Protein AF-A0A0D7VYC2-F1 (afdb_monomer_lite)

Organism: NCBI:txid1435349

Structure (mmCIF, N/CA/C/O backbone):
data_AF-A0A0D7VYC2-F1
#
_entry.id   AF-A0A0D7VYC2-F1
#
loop_
_atom_site.group_PDB
_atom_site.id
_atom_site.type_symbol
_atom_site.label_atom_id
_atom_site.label_alt_id
_atom_site.label_comp_id
_atom_site.label_asym_id
_atom_site.label_entity_id
_atom_site.label_seq_id
_atom_site.pdbx_PDB_ins_code
_atom_site.Cartn_x
_atom_site.Cartn_y
_atom_site.Cartn_z
_atom_site.occupancy
_atom_site.B_iso_or_equiv
_atom_site.auth_seq_id
_atom_site.auth_comp_id
_atom_site.auth_asym_id
_atom_site.auth_atom_id
_atom_site.pdbx_PDB_model_num
ATOM 1 N N . MET A 1 1 ? 18.922 10.151 -10.592 1.00 52.69 1 MET A N 1
ATOM 2 C CA . MET A 1 1 ? 19.847 10.118 -11.744 1.00 52.69 1 MET A CA 1
ATOM 3 C C . MET A 1 1 ? 19.240 10.999 -12.812 1.00 52.69 1 MET A C 1
ATOM 5 O O . MET A 1 1 ? 18.170 10.665 -13.307 1.00 52.69 1 MET A O 1
ATOM 9 N N . GLU A 1 2 ? 19.843 12.152 -13.073 1.00 67.25 2 GLU A N 1
ATOM 10 C CA . GLU A 1 2 ? 19.392 13.054 -14.134 1.00 67.25 2 GLU A CA 1
ATOM 11 C C . GLU A 1 2 ? 20.103 12.656 -15.428 1.00 67.25 2 GLU A C 1
ATOM 13 O O . GLU A 1 2 ? 21.334 12.595 -15.490 1.00 67.25 2 GLU A O 1
ATOM 18 N N . LEU A 1 3 ? 19.321 12.267 -16.434 1.00 78.38 3 LEU A N 1
ATOM 19 C CA . LEU A 1 3 ? 19.826 12.015 -17.777 1.00 78.38 3 LEU A CA 1
ATOM 20 C C . LEU A 1 3 ? 19.896 13.354 -18.505 1.00 78.38 3 LEU A C 1
ATOM 22 O O . LEU A 1 3 ? 18.991 14.170 -18.377 1.00 78.38 3 LEU A O 1
ATOM 26 N N . SER A 1 4 ? 20.958 13.585 -19.276 1.00 86.50 4 SER A N 1
ATOM 27 C CA . SER A 1 4 ? 20.989 14.765 -20.138 1.00 86.50 4 SER A CA 1
ATOM 28 C C . SER A 1 4 ? 19.963 14.622 -21.262 1.00 86.50 4 SER A C 1
ATOM 30 O O . SER A 1 4 ? 19.794 13.523 -21.794 1.00 86.50 4 SER A O 1
ATOM 32 N N . GLU A 1 5 ? 19.355 15.733 -21.668 1.00 86.12 5 GLU A N 1
ATOM 33 C CA . GLU A 1 5 ? 18.355 15.821 -22.746 1.00 86.12 5 GLU A CA 1
ATOM 34 C C . GLU A 1 5 ? 18.812 15.094 -24.024 1.00 86.12 5 GLU A C 1
ATOM 36 O O . GLU A 1 5 ? 18.155 14.183 -24.515 1.00 86.12 5 GLU A O 1
ATOM 41 N N . ARG A 1 6 ? 20.055 15.329 -24.460 1.00 84.31 6 ARG A N 1
ATOM 42 C CA . ARG A 1 6 ? 20.643 14.630 -25.622 1.00 84.31 6 ARG A CA 1
ATOM 43 C C . ARG A 1 6 ? 20.742 13.107 -25.458 1.00 84.31 6 ARG A C 1
ATOM 45 O O . ARG A 1 6 ? 20.822 12.374 -26.442 1.00 84.31 6 ARG A O 1
ATOM 52 N N . THR A 1 7 ? 20.851 12.610 -24.225 1.00 86.06 7 THR A N 1
ATOM 53 C CA . THR A 1 7 ? 20.875 11.164 -23.947 1.00 86.06 7 THR A CA 1
ATOM 54 C C . THR A 1 7 ? 19.465 10.581 -24.021 1.00 86.06 7 THR A C 1
ATOM 56 O O . THR A 1 7 ? 19.331 9.471 -24.530 1.00 86.06 7 THR A O 1
ATOM 59 N N . ILE A 1 8 ? 18.456 11.326 -23.549 1.00 90.94 8 ILE A N 1
ATOM 60 C CA . ILE A 1 8 ? 17.023 10.991 -23.623 1.00 90.94 8 ILE A CA 1
ATOM 61 C C . ILE A 1 8 ? 16.606 10.864 -25.089 1.00 90.94 8 ILE A C 1
ATOM 63 O O . ILE A 1 8 ? 16.195 9.784 -25.507 1.00 90.94 8 ILE A O 1
ATOM 67 N N . GLU A 1 9 ? 16.869 11.893 -25.898 1.00 91.19 9 GLU A N 1
ATOM 68 C CA . GLU A 1 9 ? 16.601 11.876 -27.343 1.00 91.19 9 GLU A CA 1
ATOM 69 C C . GLU A 1 9 ? 17.265 10.674 -28.022 1.00 91.19 9 GLU A C 1
ATOM 71 O O . GLU A 1 9 ? 16.637 9.930 -28.772 1.00 91.19 9 GLU A O 1
ATOM 76 N N . SER A 1 10 ? 18.540 10.423 -27.706 1.00 89.56 10 SER A N 1
ATOM 77 C CA . SER A 1 10 ? 19.280 9.303 -28.286 1.00 89.56 10 SER A CA 1
ATOM 78 C C . SER A 1 10 ? 18.758 7.932 -27.839 1.00 89.56 10 SER A C 1
ATOM 80 O O . SER A 1 10 ? 19.015 6.953 -28.539 1.00 89.56 10 SER A O 1
ATOM 82 N N . ILE A 1 11 ? 18.102 7.821 -26.679 1.00 91.06 11 ILE A N 1
ATOM 83 C CA . ILE A 1 11 ? 17.426 6.592 -26.241 1.00 91.06 11 ILE A CA 1
ATOM 84 C C . ILE A 1 11 ? 16.142 6.418 -27.049 1.00 91.06 11 ILE A C 1
ATOM 86 O O . ILE A 1 11 ? 15.947 5.357 -27.639 1.00 91.06 11 ILE A O 1
ATOM 90 N N . ASP A 1 12 ? 15.323 7.463 -27.149 1.00 91.75 12 ASP A N 1
ATOM 91 C CA . ASP A 1 12 ? 14.064 7.416 -27.893 1.00 91.75 12 ASP A CA 1
ATOM 92 C C . ASP A 1 12 ? 14.289 7.129 -29.381 1.00 91.75 12 ASP A C 1
ATOM 94 O O . ASP A 1 12 ? 13.552 6.345 -29.976 1.00 91.75 12 ASP A O 1
ATOM 98 N N . GLU A 1 13 ? 15.346 7.681 -29.982 1.00 90.81 13 GLU A N 1
ATOM 99 C CA . GLU A 1 13 ? 15.773 7.335 -31.342 1.00 90.81 13 GLU A CA 1
ATOM 100 C C . GLU A 1 13 ? 16.069 5.837 -31.490 1.00 90.81 13 GLU A C 1
ATOM 102 O O . GLU A 1 13 ? 15.647 5.215 -32.468 1.00 90.81 13 GLU A O 1
ATOM 107 N N . ILE A 1 14 ? 16.789 5.240 -30.532 1.00 89.81 14 ILE A N 1
ATOM 108 C CA . ILE A 1 14 ? 17.117 3.809 -30.557 1.00 89.81 14 ILE A CA 1
ATOM 109 C C . ILE A 1 14 ? 15.840 2.976 -30.427 1.00 89.81 14 ILE A C 1
ATOM 111 O O . ILE A 1 14 ? 15.645 2.051 -31.213 1.00 89.81 14 ILE A O 1
ATOM 115 N N . LEU A 1 15 ? 14.960 3.307 -29.481 1.00 91.62 15 LEU A N 1
ATOM 116 C CA . LEU A 1 15 ? 13.721 2.565 -29.244 1.00 91.62 15 LEU A CA 1
ATOM 117 C C . LEU A 1 15 ? 12.769 2.657 -30.443 1.00 91.62 15 LEU A C 1
ATOM 119 O O . LEU A 1 15 ? 12.284 1.630 -30.913 1.00 91.62 15 LEU A O 1
ATOM 123 N N . LYS A 1 16 ? 12.581 3.855 -31.014 1.00 91.81 16 LYS A N 1
ATOM 124 C CA . LYS A 1 16 ? 11.784 4.064 -32.236 1.00 91.81 16 LYS A CA 1
ATOM 125 C C . LYS A 1 16 ? 12.364 3.309 -33.428 1.00 91.81 16 LYS A C 1
ATOM 127 O O . LYS A 1 16 ? 11.614 2.736 -34.217 1.00 91.81 16 LYS A O 1
ATOM 132 N N . LYS A 1 17 ? 13.695 3.273 -33.556 1.00 89.69 17 LYS A N 1
ATOM 133 C CA . LYS A 1 17 ? 14.360 2.508 -34.613 1.00 89.69 17 LYS A CA 1
ATOM 134 C C . LYS A 1 17 ? 14.121 1.007 -34.456 1.00 89.69 17 LYS A C 1
ATOM 136 O O . LYS A 1 17 ? 13.789 0.352 -35.434 1.00 89.69 17 LYS A O 1
ATOM 141 N N . ILE A 1 18 ? 14.233 0.469 -33.240 1.00 90.50 18 ILE A N 1
ATOM 142 C CA . ILE A 1 18 ? 13.953 -0.951 -32.983 1.00 90.50 18 ILE A CA 1
ATOM 143 C C . ILE A 1 18 ? 12.472 -1.271 -33.222 1.00 90.50 18 ILE A C 1
ATOM 145 O O . ILE A 1 18 ? 12.178 -2.315 -33.793 1.00 90.50 18 ILE A O 1
ATOM 149 N N . LEU A 1 19 ? 11.550 -0.377 -32.847 1.00 90.75 19 LEU A N 1
ATOM 150 C CA . LEU A 1 19 ? 10.119 -0.555 -33.110 1.00 90.75 19 LEU A CA 1
ATOM 151 C C . LEU A 1 19 ? 9.829 -0.680 -34.609 1.00 90.75 19 LEU A C 1
ATOM 153 O O . LEU A 1 19 ? 9.041 -1.527 -35.018 1.00 90.75 19 LEU A O 1
ATOM 157 N N . LYS A 1 20 ? 10.468 0.166 -35.423 1.00 90.50 20 LYS A N 1
ATOM 158 C CA . LYS A 1 20 ? 10.254 0.209 -36.871 1.00 90.50 20 LYS A CA 1
ATOM 159 C C . LYS A 1 20 ? 10.951 -0.937 -37.607 1.00 90.50 20 LYS A C 1
ATOM 161 O O . LYS A 1 20 ? 10.344 -1.568 -38.465 1.00 90.50 20 LYS A O 1
ATOM 166 N N . ASP A 1 21 ? 12.214 -1.189 -37.276 1.00 88.25 21 ASP A N 1
ATOM 167 C CA . ASP A 1 21 ? 13.080 -2.124 -38.005 1.00 88.25 21 ASP A CA 1
ATOM 168 C C . ASP A 1 21 ? 13.043 -3.545 -37.399 1.00 88.25 21 ASP A C 1
ATOM 170 O O . ASP A 1 21 ? 13.699 -4.466 -37.888 1.00 88.25 21 ASP A O 1
ATOM 174 N N . GLY A 1 22 ? 12.326 -3.735 -36.286 1.00 83.94 22 GLY A N 1
ATOM 175 C CA . GLY A 1 22 ? 12.231 -4.981 -35.517 1.00 83.94 22 GLY A CA 1
ATOM 176 C C . GLY A 1 22 ? 13.496 -5.346 -34.727 1.00 83.94 22 GLY A C 1
ATOM 177 O O . GLY A 1 22 ? 13.432 -6.132 -33.782 1.00 83.94 22 GLY A O 1
ATOM 178 N N . SER A 1 23 ? 14.659 -4.798 -35.090 1.00 86.12 23 SER A N 1
ATOM 179 C CA . SER A 1 23 ? 15.910 -4.949 -34.345 1.00 86.12 23 SER A CA 1
ATOM 180 C C . SER A 1 23 ? 16.896 -3.817 -34.644 1.00 86.12 23 SER A C 1
ATOM 182 O O . SER A 1 23 ? 16.819 -3.166 -35.683 1.00 86.12 23 SER A O 1
ATOM 184 N N . CYS A 1 24 ? 17.859 -3.586 -33.750 1.00 83.38 24 CYS A N 1
ATOM 185 C CA . CYS A 1 24 ? 18.943 -2.633 -33.988 1.00 83.38 24 CYS A CA 1
ATOM 186 C C . CYS A 1 24 ? 20.304 -3.207 -33.588 1.00 83.38 24 CYS A C 1
ATOM 188 O O . CYS A 1 24 ? 20.463 -3.772 -32.505 1.00 83.38 24 CYS A O 1
ATOM 190 N N . SER A 1 25 ? 21.308 -3.004 -34.443 1.00 78.38 25 SER A N 1
ATOM 191 C CA . SER A 1 25 ? 22.717 -3.216 -34.121 1.00 78.38 25 SER A CA 1
ATOM 192 C C . SER A 1 25 ? 23.387 -1.871 -33.847 1.00 78.38 25 SER A C 1
ATOM 194 O O . SER A 1 25 ? 23.535 -1.033 -34.738 1.00 78.38 25 SER A O 1
ATOM 196 N N . VAL A 1 26 ? 23.823 -1.662 -32.607 1.00 68.31 26 VAL A N 1
ATOM 197 C CA . VAL A 1 26 ? 24.677 -0.524 -32.250 1.00 68.31 26 VAL A CA 1
ATOM 198 C C . VAL A 1 26 ? 26.107 -1.039 -32.178 1.00 68.31 26 VAL A C 1
ATOM 200 O O . VAL A 1 26 ? 26.429 -1.804 -31.264 1.00 68.31 26 VAL A O 1
ATOM 203 N N . HIS A 1 27 ? 26.935 -0.650 -33.150 1.00 68.94 27 HIS A N 1
ATOM 204 C CA . HIS A 1 27 ? 28.361 -0.969 -33.159 1.00 68.94 27 HIS A CA 1
ATOM 205 C C . HIS A 1 27 ? 29.055 -0.309 -31.964 1.00 68.94 27 HIS A C 1
ATOM 207 O O . HIS A 1 27 ? 28.897 0.886 -31.722 1.00 68.94 27 HIS A O 1
ATOM 213 N N . ASP A 1 28 ? 29.818 -1.104 -31.214 1.00 67.12 28 ASP A N 1
ATOM 214 C CA . ASP A 1 28 ? 30.513 -0.662 -29.998 1.00 67.12 28 ASP A CA 1
ATOM 215 C C . ASP A 1 28 ? 31.880 -0.010 -30.296 1.00 67.12 28 ASP A C 1
ATOM 217 O O . ASP A 1 28 ? 32.627 0.333 -29.381 1.00 67.12 28 ASP A O 1
ATOM 221 N N . THR A 1 29 ? 32.212 0.182 -31.576 1.00 65.69 29 THR A N 1
ATOM 222 C CA . THR A 1 29 ? 33.508 0.679 -32.044 1.00 65.69 29 THR A CA 1
ATOM 223 C C . THR A 1 29 ? 33.364 2.038 -32.730 1.00 65.69 29 THR A C 1
ATOM 225 O O . THR A 1 29 ? 32.773 2.170 -33.798 1.00 65.69 29 THR A O 1
ATOM 228 N N . GLY A 1 30 ? 33.917 3.078 -32.103 1.00 65.38 30 GLY A N 1
ATOM 229 C CA . GLY A 1 30 ? 34.030 4.412 -32.690 1.00 65.38 30 GLY A CA 1
ATOM 230 C C . GLY A 1 30 ? 34.417 5.477 -31.666 1.00 65.38 30 GLY A C 1
ATOM 231 O O . GLY A 1 30 ? 34.009 5.432 -30.506 1.00 65.38 30 GLY A O 1
ATOM 232 N N . THR A 1 31 ? 35.235 6.438 -32.090 1.00 72.44 31 THR A N 1
ATOM 233 C CA . THR A 1 31 ? 35.776 7.506 -31.232 1.00 72.44 31 THR A CA 1
ATOM 234 C C . THR A 1 31 ? 34.986 8.809 -31.302 1.00 72.44 31 THR A C 1
ATOM 236 O O . THR A 1 31 ? 35.203 9.679 -30.453 1.00 72.44 31 THR A O 1
ATOM 239 N N . SER A 1 32 ? 34.054 8.948 -32.254 1.00 81.00 32 SER A N 1
ATOM 240 C CA . SER A 1 32 ? 33.283 10.182 -32.416 1.00 81.00 32 SER A CA 1
ATOM 241 C C . SER A 1 32 ? 32.329 10.430 -31.232 1.00 81.00 32 SER A C 1
ATOM 243 O O . SER A 1 32 ? 31.834 9.475 -30.616 1.00 81.00 32 SER A O 1
ATOM 245 N N . PRO A 1 33 ? 32.045 11.703 -30.893 1.00 79.56 33 PRO A N 1
ATOM 246 C CA . PRO A 1 33 ? 31.144 12.059 -29.794 1.00 79.56 33 PRO A CA 1
ATOM 247 C C . PRO A 1 33 ? 29.747 11.435 -29.922 1.00 79.56 33 PRO A C 1
ATOM 249 O O . PRO A 1 33 ? 29.201 10.938 -28.935 1.00 79.56 33 PRO A O 1
ATOM 252 N N . ASP A 1 34 ? 29.199 11.385 -31.138 1.00 79.75 34 ASP A N 1
ATOM 253 C CA . ASP A 1 34 ? 27.875 10.811 -31.404 1.00 79.75 34 ASP A CA 1
ATOM 254 C C . ASP A 1 34 ? 27.837 9.291 -31.210 1.00 79.75 34 ASP A C 1
ATOM 256 O O . ASP A 1 34 ? 26.858 8.755 -30.686 1.00 79.75 34 ASP A O 1
ATOM 260 N N . ILE A 1 35 ? 28.914 8.581 -31.564 1.00 79.88 35 ILE A N 1
ATOM 261 C CA . ILE A 1 35 ? 29.011 7.134 -31.328 1.00 79.88 35 ILE A CA 1
ATOM 262 C C . ILE A 1 35 ? 29.112 6.857 -29.824 1.00 79.88 35 ILE A C 1
ATOM 264 O O . ILE A 1 35 ? 28.382 6.010 -29.307 1.00 79.88 35 ILE A O 1
ATOM 268 N N . LYS A 1 36 ? 29.933 7.623 -29.089 1.00 83.56 36 LYS A N 1
ATOM 269 C CA . LYS A 1 36 ? 30.018 7.516 -27.621 1.00 83.56 36 LYS A CA 1
ATOM 270 C C . LYS A 1 36 ? 28.660 7.745 -26.952 1.00 83.56 36 LYS A C 1
ATOM 272 O O . LYS A 1 36 ? 28.315 7.017 -26.017 1.00 83.56 36 LYS A O 1
ATOM 277 N N . ARG A 1 37 ? 27.872 8.708 -27.446 1.00 84.25 37 ARG A N 1
ATOM 278 C CA . ARG A 1 37 ? 26.501 8.963 -26.977 1.00 84.25 37 ARG A CA 1
ATOM 279 C C . ARG A 1 37 ? 25.599 7.750 -27.203 1.00 84.25 37 ARG A C 1
ATOM 281 O O . ARG A 1 37 ? 25.011 7.263 -26.243 1.00 84.25 37 ARG A O 1
ATOM 288 N N . LYS A 1 38 ? 25.563 7.203 -28.422 1.00 85.06 38 LYS A N 1
ATOM 289 C CA . LYS A 1 38 ? 24.748 6.018 -28.749 1.00 85.06 38 LYS A CA 1
ATOM 290 C C . LYS A 1 38 ? 25.134 4.790 -27.924 1.00 85.06 38 LYS A C 1
ATOM 292 O O . LYS A 1 38 ? 24.255 4.066 -27.462 1.00 85.06 38 LYS A O 1
ATOM 297 N N . ILE A 1 39 ? 26.426 4.583 -27.664 1.00 86.38 39 ILE A N 1
ATOM 298 C CA . ILE A 1 39 ? 26.908 3.513 -26.775 1.00 86.38 39 ILE A CA 1
ATOM 299 C C . ILE A 1 39 ? 26.406 3.729 -25.339 1.00 86.38 39 ILE A C 1
ATOM 301 O O . ILE A 1 39 ? 25.957 2.779 -24.695 1.00 86.38 39 ILE A O 1
ATOM 305 N N . LYS A 1 40 ? 26.446 4.966 -24.824 1.00 88.06 40 LYS A N 1
ATOM 306 C CA . LYS A 1 40 ? 25.918 5.296 -23.490 1.00 88.06 40 LYS A CA 1
ATOM 307 C C . LYS A 1 40 ? 24.408 5.053 -23.412 1.00 88.06 40 LYS A C 1
ATOM 309 O O . LYS A 1 40 ? 23.962 4.375 -22.490 1.00 88.06 40 LYS A O 1
ATOM 314 N N . SER A 1 41 ? 23.643 5.525 -24.394 1.00 89.38 41 SER A N 1
ATOM 315 C CA . SER A 1 41 ? 22.196 5.302 -24.482 1.00 89.38 41 SER A CA 1
ATOM 316 C C . SER A 1 41 ? 21.853 3.814 -24.566 1.00 89.38 41 SER A C 1
ATOM 318 O O . SER A 1 41 ? 21.001 3.352 -23.815 1.00 89.38 41 SER A O 1
ATOM 320 N N . LYS A 1 42 ? 22.588 3.022 -25.360 1.00 88.94 42 LYS A N 1
ATOM 321 C CA . LYS A 1 42 ? 22.463 1.552 -25.408 1.00 88.94 42 LYS A CA 1
ATOM 322 C C . LYS A 1 42 ? 22.694 0.910 -24.037 1.00 88.94 42 LYS A C 1
ATOM 324 O O . LYS A 1 42 ? 21.927 0.040 -23.633 1.00 88.94 42 LYS A O 1
ATOM 329 N N . LYS A 1 43 ? 23.738 1.325 -23.309 1.00 89.31 43 LYS A N 1
ATOM 330 C CA . LYS A 1 43 ? 24.016 0.822 -21.950 1.00 89.31 43 LYS A CA 1
ATOM 331 C C . LYS A 1 43 ? 22.876 1.143 -20.986 1.00 89.31 43 LYS A C 1
ATOM 333 O O . LYS A 1 43 ? 22.505 0.278 -20.202 1.00 89.31 43 LYS A O 1
ATOM 338 N N . ILE A 1 44 ? 22.303 2.341 -21.076 1.00 90.50 44 ILE A N 1
ATOM 339 C CA . ILE A 1 44 ? 21.148 2.740 -20.262 1.00 90.50 44 ILE A CA 1
ATOM 340 C C . ILE A 1 44 ? 19.913 1.913 -20.635 1.00 90.50 44 ILE A C 1
ATOM 342 O O . ILE A 1 44 ? 19.272 1.370 -19.744 1.00 90.50 44 ILE A O 1
ATOM 346 N N . CYS A 1 45 ? 19.628 1.734 -21.928 1.00 90.56 45 CYS A N 1
ATOM 347 C CA . CYS A 1 45 ? 18.519 0.895 -22.392 1.00 90.56 45 CYS A CA 1
ATOM 348 C C . CYS A 1 45 ? 18.631 -0.536 -21.856 1.00 90.56 45 CYS A C 1
ATOM 350 O O . CYS A 1 45 ? 17.637 -1.105 -21.422 1.00 90.56 45 CYS A O 1
ATOM 352 N N . LYS A 1 46 ? 19.843 -1.105 -21.836 1.00 90.69 46 LYS A N 1
ATOM 353 C CA . LYS A 1 46 ? 20.094 -2.416 -21.223 1.00 90.69 46 LYS A CA 1
ATOM 354 C C . LYS A 1 46 ? 19.880 -2.402 -19.714 1.00 90.69 46 LYS A C 1
ATOM 356 O O . LYS A 1 46 ? 19.211 -3.280 -19.198 1.00 90.69 46 LYS A O 1
ATOM 361 N N . ALA A 1 47 ? 20.445 -1.422 -19.010 1.00 89.06 47 ALA A N 1
ATOM 362 C CA . ALA A 1 47 ? 20.343 -1.336 -17.553 1.00 89.06 47 ALA A CA 1
ATOM 363 C C . ALA A 1 47 ? 18.896 -1.144 -17.071 1.00 89.06 47 ALA A C 1
ATOM 365 O O . ALA A 1 47 ? 18.533 -1.611 -15.997 1.00 89.06 47 ALA A O 1
ATOM 366 N N . LEU A 1 48 ? 18.072 -0.470 -17.874 1.00 89.06 48 LEU A N 1
ATOM 367 C CA . LEU A 1 48 ? 16.646 -0.273 -17.624 1.00 89.06 48 LEU A CA 1
ATOM 368 C C . LEU A 1 48 ? 15.769 -1.423 -18.154 1.00 89.06 48 LEU A C 1
ATOM 370 O O . LEU A 1 48 ? 14.550 -1.356 -18.009 1.00 89.06 48 LEU A O 1
ATOM 374 N N . ASN A 1 49 ? 16.365 -2.472 -18.738 1.00 92.31 49 ASN A N 1
ATOM 375 C CA . ASN A 1 49 ? 15.667 -3.589 -19.385 1.00 92.31 49 ASN A CA 1
ATOM 376 C C . ASN A 1 49 ? 14.649 -3.124 -20.441 1.00 92.31 49 ASN A C 1
ATOM 378 O O . ASN A 1 49 ? 13.540 -3.632 -20.516 1.00 92.31 49 ASN A O 1
ATOM 382 N N . LEU A 1 50 ? 15.004 -2.113 -21.236 1.00 92.88 50 LEU A N 1
ATOM 383 C CA . LEU A 1 50 ? 14.170 -1.626 -22.345 1.00 92.88 50 LEU A CA 1
ATOM 384 C C . LEU A 1 50 ? 14.409 -2.422 -23.627 1.00 92.88 50 LEU A C 1
ATOM 386 O O . LEU A 1 50 ? 13.562 -2.466 -24.514 1.00 92.88 50 LEU A O 1
ATOM 390 N N . ILE A 1 51 ? 15.600 -3.007 -23.743 1.00 91.88 51 ILE A N 1
ATOM 391 C CA . ILE A 1 51 ? 16.022 -3.786 -24.901 1.00 91.88 51 ILE A CA 1
ATOM 392 C C . ILE A 1 51 ? 16.643 -5.097 -24.435 1.00 91.88 51 ILE A C 1
ATOM 394 O O . ILE A 1 51 ? 17.394 -5.122 -23.455 1.00 91.88 51 ILE A O 1
ATOM 398 N N . ARG A 1 52 ? 16.399 -6.167 -25.187 1.00 91.62 52 ARG A N 1
ATOM 399 C CA . ARG A 1 52 ? 16.965 -7.497 -24.941 1.00 91.62 52 ARG A CA 1
ATOM 400 C C . ARG A 1 52 ? 17.753 -7.991 -26.146 1.00 91.62 52 ARG A C 1
ATOM 402 O O . ARG A 1 52 ? 17.571 -7.517 -27.266 1.00 91.62 52 ARG A O 1
ATOM 409 N N . LEU A 1 53 ? 18.695 -8.898 -25.909 1.00 89.75 53 LEU A N 1
ATOM 410 C CA . LEU A 1 53 ? 19.523 -9.463 -26.972 1.00 89.75 53 LEU A CA 1
ATOM 411 C C . LEU A 1 53 ? 18.705 -10.485 -27.772 1.00 89.75 53 LEU A C 1
ATOM 413 O O . LEU A 1 53 ? 18.169 -11.418 -27.183 1.00 89.75 53 LEU A O 1
ATOM 417 N N . LYS A 1 54 ? 18.655 -10.324 -29.097 1.00 85.81 54 LYS A N 1
ATOM 418 C CA . LYS A 1 54 ? 17.995 -11.260 -30.017 1.00 85.81 54 LYS A CA 1
ATOM 419 C C . LYS A 1 54 ? 18.984 -12.292 -30.565 1.00 85.81 54 LYS A C 1
ATOM 421 O O . LYS A 1 54 ? 18.863 -13.481 -30.302 1.00 85.81 54 LYS A O 1
ATOM 426 N N . SER A 1 55 ? 19.997 -11.827 -31.299 1.00 84.44 55 SER A N 1
ATOM 427 C CA . SER A 1 55 ? 21.055 -12.656 -31.905 1.00 84.44 55 SER A CA 1
ATOM 428 C C . SER A 1 55 ? 22.154 -11.771 -32.501 1.00 84.44 55 SER A C 1
ATOM 430 O O . SER A 1 55 ? 21.853 -10.674 -32.958 1.00 84.44 55 SER A O 1
ATOM 432 N N . ASN A 1 56 ? 23.415 -12.220 -32.539 1.00 80.75 56 ASN A N 1
ATOM 433 C CA . ASN A 1 56 ? 24.523 -11.528 -33.232 1.00 80.75 56 ASN A CA 1
ATOM 434 C C . ASN A 1 56 ? 24.615 -10.009 -32.952 1.00 80.75 56 ASN A C 1
ATOM 436 O O . ASN A 1 56 ? 24.672 -9.199 -33.876 1.00 80.75 56 ASN A O 1
ATOM 440 N N . ASN A 1 57 ? 24.605 -9.601 -31.676 1.00 81.25 57 ASN A N 1
ATOM 441 C CA . ASN A 1 57 ? 24.617 -8.188 -31.254 1.00 81.25 57 ASN A CA 1
ATOM 442 C C . ASN A 1 57 ? 23.440 -7.328 -31.759 1.00 81.25 57 ASN A C 1
ATOM 444 O O . ASN A 1 57 ? 23.505 -6.097 -31.686 1.00 81.25 57 ASN A O 1
ATOM 448 N N . GLN A 1 58 ? 22.357 -7.952 -32.218 1.00 86.88 58 GLN A N 1
ATOM 449 C CA . GLN A 1 58 ? 21.089 -7.283 -32.477 1.00 86.88 58 GLN A CA 1
ATOM 450 C C . GLN A 1 58 ? 20.230 -7.275 -31.218 1.00 86.88 58 GLN A C 1
ATOM 452 O O . GLN A 1 58 ? 20.130 -8.276 -30.502 1.00 86.88 58 GLN A O 1
ATOM 457 N N . TYR A 1 59 ? 19.604 -6.131 -30.973 1.00 89.06 59 TYR A N 1
ATOM 458 C CA . TYR A 1 59 ? 18.708 -5.916 -29.849 1.00 89.06 59 TYR A CA 1
ATOM 459 C C . TYR A 1 59 ? 17.285 -5.742 -30.350 1.00 89.06 59 TYR A C 1
ATOM 461 O O . TYR A 1 59 ? 17.068 -5.064 -31.354 1.00 89.06 59 TYR A O 1
ATOM 469 N N . GLU A 1 60 ? 16.341 -6.333 -29.635 1.00 92.50 60 GLU A N 1
ATOM 470 C CA . GLU A 1 60 ? 14.910 -6.117 -29.821 1.00 92.50 60 GLU A CA 1
ATOM 471 C C . GLU A 1 60 ? 14.316 -5.421 -28.596 1.00 92.50 60 GLU A C 1
ATOM 473 O O . GLU A 1 60 ? 14.958 -5.346 -27.542 1.00 92.50 60 GLU A O 1
ATOM 478 N N . LEU A 1 61 ? 13.114 -4.868 -28.756 1.00 92.62 61 LEU A N 1
ATOM 479 C CA . LEU A 1 61 ? 12.402 -4.235 -27.655 1.00 92.62 61 LEU A CA 1
ATOM 480 C C . LEU A 1 61 ? 11.989 -5.295 -26.643 1.00 92.62 61 LEU A C 1
ATOM 482 O O . LEU A 1 61 ? 11.477 -6.354 -27.004 1.00 92.62 61 LEU A O 1
ATOM 486 N N . ASP A 1 62 ? 12.220 -4.977 -25.380 1.00 93.38 62 ASP A N 1
ATOM 487 C CA . ASP A 1 62 ? 11.616 -5.695 -24.271 1.00 93.38 62 ASP A CA 1
ATOM 488 C C . ASP A 1 62 ? 10.277 -5.037 -23.902 1.00 93.38 62 ASP A C 1
ATOM 490 O O . ASP A 1 62 ? 9.983 -3.924 -24.352 1.00 93.38 62 ASP A O 1
ATOM 494 N N . GLU A 1 63 ? 9.468 -5.680 -23.061 1.00 90.81 63 GLU A N 1
ATOM 495 C CA . GLU A 1 63 ? 8.134 -5.176 -22.683 1.00 90.81 63 GLU A CA 1
ATOM 496 C C . GLU A 1 63 ? 8.185 -3.741 -22.136 1.00 90.81 63 GLU A C 1
ATOM 498 O O . GLU A 1 63 ? 7.398 -2.881 -22.532 1.00 90.81 63 GLU A O 1
ATOM 503 N N . LYS A 1 64 ? 9.187 -3.432 -21.306 1.00 90.62 64 LYS A N 1
ATOM 504 C CA . LYS A 1 64 ? 9.398 -2.074 -20.780 1.00 90.62 64 LYS A CA 1
ATOM 505 C C . LYS A 1 64 ? 9.783 -1.070 -21.860 1.00 90.62 64 LYS A C 1
ATOM 507 O O . LYS A 1 64 ? 9.424 0.096 -21.760 1.00 90.62 64 LYS A O 1
ATOM 512 N N . GLY A 1 65 ? 10.496 -1.501 -22.899 1.00 89.50 65 GLY A N 1
ATOM 513 C CA . GLY A 1 65 ? 10.804 -0.649 -24.045 1.00 89.50 65 GLY A CA 1
ATOM 514 C C . GLY A 1 65 ? 9.554 -0.279 -24.842 1.00 89.50 65 GLY A C 1
ATOM 515 O O . GLY A 1 65 ? 9.468 0.836 -25.352 1.00 89.50 65 GLY A O 1
ATOM 516 N N . ILE A 1 66 ? 8.573 -1.183 -24.911 1.00 89.69 66 ILE A N 1
ATOM 517 C CA . ILE A 1 66 ? 7.269 -0.913 -25.529 1.00 89.69 66 ILE A CA 1
ATOM 518 C C . ILE A 1 66 ? 6.485 0.098 -24.684 1.00 89.69 66 ILE A C 1
ATOM 520 O O . ILE A 1 66 ? 5.972 1.069 -25.237 1.00 89.69 66 ILE A O 1
ATOM 524 N N . LEU A 1 67 ? 6.456 -0.080 -23.359 1.00 90.69 67 LEU A N 1
ATOM 525 C CA . LEU A 1 67 ? 5.805 0.859 -22.434 1.00 90.69 67 LEU A CA 1
ATOM 526 C C . LEU A 1 67 ? 6.394 2.269 -22.536 1.00 90.69 67 LEU A C 1
ATOM 528 O O . LEU A 1 67 ? 5.653 3.237 -22.630 1.00 90.69 67 LEU A O 1
ATOM 532 N N . VAL A 1 68 ? 7.722 2.390 -22.628 1.00 92.38 68 VAL A N 1
ATOM 533 C CA . VAL A 1 68 ? 8.391 3.685 -22.836 1.00 92.38 68 VAL A CA 1
ATOM 534 C C . VAL A 1 68 ? 7.873 4.413 -24.079 1.00 92.38 68 VAL A C 1
ATOM 536 O O . VAL A 1 68 ? 7.670 5.625 -24.055 1.00 92.38 68 VAL A O 1
ATOM 539 N N . ILE A 1 69 ? 7.662 3.687 -25.178 1.00 89.88 69 ILE A N 1
ATOM 540 C CA . ILE A 1 69 ? 7.145 4.272 -26.420 1.00 89.88 69 ILE A CA 1
ATOM 541 C C . ILE A 1 69 ? 5.678 4.688 -26.250 1.00 89.88 69 ILE A C 1
ATOM 543 O O . ILE A 1 69 ? 5.294 5.750 -26.739 1.00 89.88 69 ILE A O 1
ATOM 547 N N . GLN A 1 70 ? 4.872 3.873 -25.564 1.00 89.69 70 GLN A N 1
ATOM 548 C CA . GLN A 1 70 ? 3.462 4.165 -25.284 1.00 89.69 70 GLN A CA 1
ATOM 549 C C . GLN A 1 70 ? 3.292 5.393 -24.380 1.00 89.69 70 GLN A C 1
ATOM 551 O O . GLN A 1 70 ? 2.419 6.216 -24.640 1.00 89.69 70 GLN A O 1
ATOM 556 N N . ASP A 1 71 ? 4.183 5.569 -23.405 1.00 87.81 71 ASP A N 1
ATOM 557 C CA . ASP A 1 71 ? 4.218 6.719 -22.494 1.00 87.81 71 ASP A CA 1
ATOM 558 C C . ASP A 1 71 ? 4.714 8.014 -23.169 1.00 87.81 71 ASP A C 1
ATOM 560 O O . ASP A 1 71 ? 4.760 9.081 -22.552 1.00 87.81 71 ASP A O 1
ATOM 564 N N . GLY A 1 72 ? 5.081 7.955 -24.453 1.00 89.69 72 GLY A N 1
ATOM 565 C CA . GLY A 1 72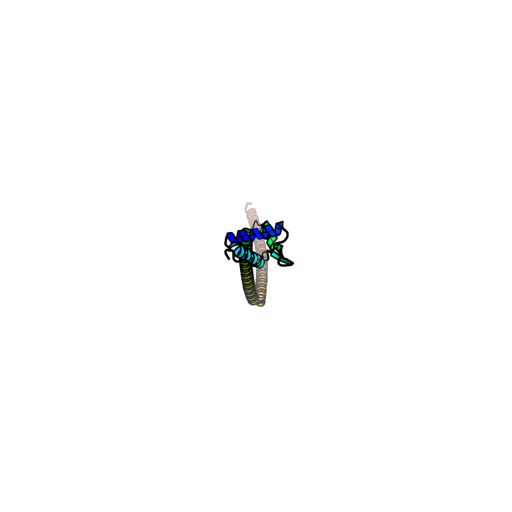 ? 5.536 9.107 -25.229 1.00 89.69 72 GLY A CA 1
ATOM 566 C C . GLY A 1 72 ? 7.035 9.401 -25.123 1.00 89.69 72 GLY A C 1
ATOM 567 O O . GLY A 1 72 ? 7.469 10.441 -25.612 1.00 89.69 72 GLY A O 1
ATOM 568 N N . GLY A 1 73 ? 7.831 8.498 -24.543 1.00 90.75 73 GLY A N 1
ATOM 569 C CA . GLY A 1 73 ? 9.290 8.609 -24.455 1.00 90.75 73 GLY A CA 1
ATOM 570 C C . GLY A 1 73 ? 9.855 8.221 -23.089 1.00 90.75 73 GLY A C 1
ATOM 571 O O . GLY A 1 73 ? 9.131 8.062 -22.102 1.00 90.75 73 GLY A O 1
ATOM 572 N N . ILE A 1 74 ? 11.182 8.070 -23.017 1.00 91.25 74 ILE A N 1
ATOM 573 C CA . ILE A 1 74 ? 11.868 7.612 -21.795 1.00 91.25 74 ILE A CA 1
ATOM 574 C C . ILE A 1 74 ? 11.741 8.598 -20.631 1.00 91.25 74 ILE A C 1
ATOM 576 O O . ILE A 1 74 ? 11.759 8.191 -19.471 1.00 91.25 74 ILE A O 1
ATOM 580 N N . GLU A 1 75 ? 11.596 9.887 -20.925 1.00 90.94 75 GLU A N 1
ATOM 581 C CA . GLU A 1 75 ? 11.407 10.918 -19.908 1.00 90.94 75 GLU A CA 1
ATOM 582 C C . GLU A 1 75 ? 10.080 10.743 -19.162 1.00 90.94 75 GLU A C 1
ATOM 584 O O . GLU A 1 75 ? 10.076 10.628 -17.934 1.00 90.94 75 GLU A O 1
ATOM 589 N N . ASN A 1 76 ? 8.973 10.635 -19.900 1.00 90.19 76 ASN A N 1
ATOM 590 C CA . ASN A 1 76 ? 7.648 10.417 -19.323 1.00 90.19 76 ASN A CA 1
ATOM 591 C C . ASN A 1 76 ? 7.589 9.106 -18.545 1.00 90.19 76 ASN A C 1
ATOM 593 O O . ASN A 1 76 ? 7.134 9.097 -17.405 1.00 90.19 76 ASN A O 1
ATOM 597 N N . TYR A 1 77 ? 8.142 8.030 -19.105 1.00 89.69 77 TYR A N 1
ATOM 598 C CA . TYR A 1 77 ? 8.214 6.742 -18.421 1.00 89.69 77 TYR A CA 1
ATOM 599 C C . TYR A 1 77 ? 8.959 6.831 -17.079 1.00 89.69 77 TYR A C 1
ATOM 601 O O . TYR A 1 77 ? 8.499 6.310 -16.064 1.00 89.69 77 TYR A O 1
ATOM 609 N N . LEU A 1 78 ? 10.104 7.522 -17.030 1.00 88.12 78 LEU A N 1
ATOM 610 C CA . LEU A 1 78 ? 10.855 7.696 -15.782 1.00 88.12 78 LEU A CA 1
ATOM 611 C C . LEU A 1 78 ? 10.123 8.589 -14.773 1.00 88.12 78 LEU A C 1
ATOM 613 O O . LEU A 1 78 ? 10.260 8.361 -13.570 1.00 88.12 78 LEU A O 1
ATOM 617 N N . ASN A 1 79 ? 9.372 9.587 -15.240 1.00 89.50 79 ASN A N 1
ATOM 618 C CA . ASN A 1 79 ? 8.551 10.441 -14.383 1.00 89.50 79 ASN A CA 1
ATOM 619 C C . ASN A 1 79 ? 7.365 9.665 -13.796 1.00 89.50 79 ASN A C 1
ATOM 621 O O . ASN A 1 79 ? 7.172 9.701 -12.581 1.00 89.50 79 ASN A O 1
ATOM 625 N N . ASN A 1 80 ? 6.653 8.888 -14.613 1.00 87.12 80 ASN A N 1
ATOM 626 C CA . ASN A 1 80 ? 5.570 8.0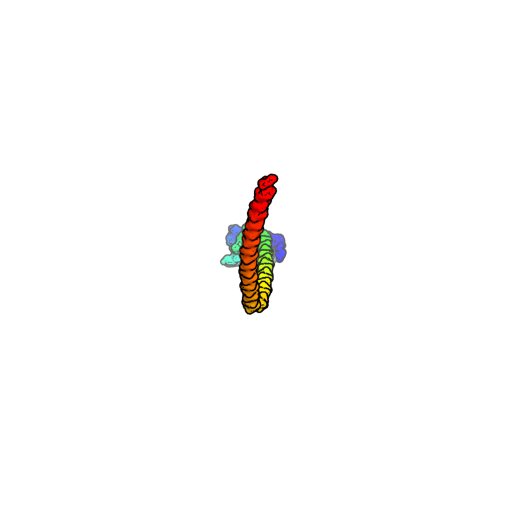09 -14.168 1.00 87.12 80 ASN A CA 1
ATOM 627 C C . ASN A 1 80 ? 6.071 7.004 -13.125 1.00 87.12 80 ASN A C 1
ATOM 629 O O . ASN A 1 80 ? 5.504 6.883 -12.046 1.00 87.12 80 ASN A O 1
ATOM 633 N N . LEU A 1 81 ? 7.225 6.381 -13.375 1.00 85.12 81 LEU A N 1
ATOM 634 C CA . LEU A 1 81 ? 7.814 5.407 -12.456 1.00 85.12 81 LEU A CA 1
ATOM 635 C C . LEU A 1 81 ? 8.252 6.021 -11.111 1.00 85.12 81 LEU A C 1
ATOM 637 O O . LEU A 1 81 ? 8.335 5.318 -10.101 1.00 85.12 81 LEU A O 1
ATOM 641 N N . ARG A 1 82 ? 8.568 7.324 -11.081 1.00 85.12 82 ARG A N 1
ATOM 642 C CA . ARG A 1 82 ? 8.804 8.061 -9.828 1.00 85.12 82 ARG A CA 1
ATOM 643 C C . ARG A 1 82 ? 7.495 8.314 -9.090 1.00 85.12 82 ARG A C 1
ATOM 645 O O . ARG A 1 82 ? 7.441 8.039 -7.897 1.00 85.12 82 ARG A O 1
ATOM 652 N N . LEU A 1 83 ? 6.464 8.775 -9.799 1.00 83.56 83 LEU A N 1
ATOM 653 C CA . LEU A 1 83 ? 5.140 9.018 -9.225 1.00 83.56 83 LEU A CA 1
ATOM 654 C C . LEU A 1 83 ? 4.549 7.744 -8.617 1.00 83.56 83 LEU A C 1
ATOM 656 O O . LEU A 1 83 ? 4.094 7.787 -7.479 1.00 83.56 83 LEU A O 1
ATOM 660 N N . ASP A 1 84 ? 4.639 6.609 -9.312 1.00 79.69 84 ASP A N 1
ATOM 661 C CA . ASP A 1 84 ? 4.149 5.318 -8.814 1.00 79.69 84 ASP A CA 1
ATOM 662 C C . ASP A 1 84 ? 4.862 4.887 -7.529 1.00 79.69 84 ASP A C 1
ATOM 664 O O . ASP A 1 84 ? 4.228 4.433 -6.575 1.00 79.69 84 ASP A O 1
ATOM 668 N N . ARG A 1 85 ? 6.187 5.074 -7.466 1.00 84.94 85 ARG A N 1
ATOM 669 C CA . ARG A 1 85 ? 6.977 4.766 -6.267 1.00 84.94 85 ARG A CA 1
ATOM 670 C C . ARG A 1 85 ? 6.593 5.662 -5.092 1.00 84.94 85 ARG A C 1
ATOM 672 O O . ARG A 1 85 ? 6.531 5.186 -3.957 1.00 84.94 85 ARG A O 1
ATOM 679 N N . ASP A 1 86 ? 6.382 6.947 -5.348 1.00 82.12 86 ASP A N 1
ATOM 680 C CA . ASP A 1 86 ? 5.963 7.890 -4.316 1.00 82.12 86 ASP A CA 1
ATOM 681 C C . ASP A 1 86 ? 4.548 7.555 -3.828 1.00 82.12 86 ASP A C 1
ATOM 683 O O . ASP A 1 86 ? 4.320 7.528 -2.619 1.00 82.12 86 ASP A O 1
ATOM 687 N N . LEU A 1 87 ? 3.639 7.173 -4.733 1.00 80.00 87 LEU A N 1
ATOM 688 C CA . LEU A 1 87 ? 2.308 6.672 -4.388 1.00 80.00 87 LEU A CA 1
ATOM 689 C C . LEU A 1 87 ? 2.385 5.426 -3.500 1.00 80.00 87 LEU A C 1
ATOM 691 O O . LEU A 1 87 ? 1.734 5.373 -2.460 1.00 80.00 87 LEU A O 1
ATOM 695 N N . GLU A 1 88 ? 3.196 4.435 -3.877 1.00 82.56 88 GLU A N 1
ATOM 696 C CA . GLU A 1 88 ? 3.377 3.203 -3.103 1.00 82.56 88 GLU A CA 1
ATOM 697 C C . GLU A 1 88 ? 3.918 3.506 -1.700 1.00 82.56 88 GLU A C 1
ATOM 699 O O . GLU A 1 88 ? 3.447 2.948 -0.704 1.00 82.56 88 GLU A O 1
ATOM 704 N N . LYS A 1 89 ? 4.866 4.443 -1.600 1.00 86.56 89 LYS A N 1
ATOM 705 C CA . LYS A 1 89 ? 5.396 4.906 -0.318 1.00 86.56 89 LYS A CA 1
ATOM 706 C C . LYS A 1 89 ? 4.309 5.574 0.525 1.00 86.56 89 LYS A C 1
ATOM 708 O O . LYS A 1 89 ? 4.151 5.209 1.687 1.00 86.56 89 LYS A O 1
ATOM 713 N N . THR A 1 90 ? 3.527 6.483 -0.052 1.00 85.38 90 THR A N 1
ATOM 714 C CA . THR A 1 90 ? 2.418 7.149 0.644 1.00 85.38 90 THR A CA 1
ATOM 715 C C . THR A 1 90 ? 1.359 6.152 1.110 1.00 85.38 90 THR A C 1
ATOM 717 O O . THR A 1 90 ? 0.917 6.224 2.255 1.00 85.38 90 THR A O 1
ATOM 720 N N . ILE A 1 91 ? 0.985 5.182 0.271 1.00 82.25 91 ILE A N 1
ATOM 721 C CA . ILE A 1 91 ? 0.043 4.116 0.637 1.00 82.25 91 ILE A CA 1
ATOM 722 C C . ILE A 1 91 ? 0.595 3.299 1.805 1.00 82.25 91 ILE A C 1
ATOM 724 O O . ILE A 1 91 ? -0.133 3.004 2.755 1.00 82.25 91 ILE A O 1
ATOM 728 N N . LYS A 1 92 ? 1.880 2.940 1.764 1.00 86.62 92 LYS A N 1
ATOM 729 C CA . LYS A 1 92 ? 2.531 2.180 2.832 1.00 86.62 92 LYS A CA 1
ATOM 730 C C . LYS A 1 92 ? 2.568 2.958 4.145 1.00 86.62 92 LYS A C 1
ATOM 732 O O . LYS A 1 92 ? 2.280 2.375 5.190 1.00 86.62 92 LYS A O 1
ATOM 737 N N . ASP A 1 93 ? 2.877 4.249 4.089 1.00 86.19 93 ASP A N 1
ATOM 738 C CA . ASP A 1 93 ? 2.917 5.125 5.260 1.00 86.19 93 ASP A CA 1
ATOM 739 C C . ASP A 1 93 ? 1.515 5.279 5.878 1.00 86.19 93 ASP A C 1
ATOM 741 O O . ASP A 1 93 ? 1.348 5.030 7.073 1.00 86.19 93 ASP A O 1
ATOM 745 N N . LEU A 1 94 ? 0.488 5.544 5.060 1.00 82.88 94 LEU A N 1
ATOM 746 C CA . LEU A 1 94 ? -0.917 5.599 5.497 1.00 82.88 94 LEU A CA 1
ATOM 747 C C . LEU A 1 94 ? -1.396 4.268 6.092 1.00 82.88 94 LEU A C 1
ATOM 749 O O . LEU A 1 94 ? -2.079 4.239 7.116 1.00 82.88 94 LEU A O 1
ATOM 753 N N . THR A 1 95 ? -1.031 3.145 5.471 1.00 83.31 95 THR A N 1
ATOM 754 C CA . THR A 1 95 ? -1.405 1.807 5.953 1.00 83.31 95 THR A CA 1
ATOM 755 C C . THR A 1 95 ? -0.750 1.509 7.298 1.00 83.31 95 THR A C 1
ATOM 757 O O . THR A 1 95 ? -1.402 0.977 8.196 1.00 83.31 95 THR A O 1
ATOM 760 N N . LYS A 1 96 ? 0.525 1.880 7.463 1.00 88.25 96 LYS A N 1
ATOM 761 C CA . LYS A 1 96 ? 1.253 1.728 8.723 1.00 88.25 96 LYS A CA 1
ATOM 762 C C . LYS A 1 96 ? 0.613 2.561 9.835 1.00 88.25 96 LYS A C 1
ATOM 764 O O . LYS A 1 96 ? 0.382 2.032 10.918 1.00 88.25 96 LYS A O 1
ATOM 769 N N . GLU A 1 97 ? 0.295 3.824 9.560 1.00 86.00 97 GLU A N 1
ATOM 770 C CA . GLU A 1 97 ? -0.351 4.715 10.529 1.00 86.00 97 GLU A CA 1
ATOM 771 C C . GLU A 1 97 ? -1.725 4.181 10.962 1.00 86.00 97 GLU A C 1
ATOM 773 O O . GLU A 1 97 ? -2.033 4.129 12.156 1.00 86.00 97 GLU A O 1
ATOM 778 N N . ASN A 1 98 ? -2.531 3.702 10.010 1.00 81.12 98 ASN A N 1
ATOM 779 C CA . ASN A 1 98 ? -3.835 3.117 10.312 1.00 81.12 98 ASN A CA 1
ATOM 780 C C . ASN A 1 98 ? -3.707 1.841 11.165 1.00 81.12 98 ASN A C 1
ATOM 782 O O . ASN A 1 98 ? -4.444 1.672 12.138 1.00 81.12 98 ASN A O 1
ATOM 786 N N . LEU A 1 99 ? -2.738 0.966 10.861 1.00 79.56 99 LEU A N 1
ATOM 787 C CA . LEU A 1 99 ? -2.473 -0.229 11.670 1.00 79.56 99 LEU A CA 1
ATOM 788 C C . LEU A 1 99 ? -2.038 0.126 13.097 1.00 79.56 99 LEU A C 1
ATOM 790 O O . LEU A 1 99 ? -2.537 -0.472 14.050 1.00 79.56 99 LEU A O 1
ATOM 794 N N . GLU A 1 100 ? -1.142 1.101 13.265 1.00 85.00 100 GLU A N 1
ATOM 795 C CA . GLU A 1 100 ? -0.709 1.552 14.592 1.00 85.00 100 GLU A CA 1
ATOM 796 C C . GLU A 1 100 ? -1.878 2.122 15.407 1.00 85.00 100 GLU A C 1
ATOM 798 O O . GLU A 1 100 ? -2.007 1.815 16.596 1.00 85.00 100 GLU A O 1
ATOM 803 N N . ASN A 1 101 ? -2.762 2.903 14.782 1.00 84.25 101 ASN A N 1
ATOM 804 C CA . ASN A 1 101 ? -3.937 3.457 15.454 1.00 84.25 101 ASN A CA 1
ATOM 805 C C . ASN A 1 101 ? -4.959 2.379 15.838 1.00 84.25 101 ASN A C 1
ATOM 807 O O . ASN A 1 101 ? -5.463 2.397 16.963 1.00 84.25 101 ASN A O 1
ATOM 811 N N . GLN A 1 102 ? -5.226 1.402 14.967 1.00 82.00 102 GLN A N 1
ATOM 812 C CA . GLN A 1 102 ? -6.096 0.270 15.309 1.00 82.00 102 GLN A CA 1
ATOM 813 C C . GLN A 1 102 ? -5.517 -0.567 16.453 1.00 82.00 102 GLN A C 1
ATOM 815 O O . GLN A 1 102 ? -6.243 -0.948 17.373 1.00 82.00 102 GLN A O 1
ATOM 820 N N . PHE A 1 103 ? -4.203 -0.807 16.447 1.00 83.19 103 PHE A N 1
ATOM 821 C CA . PHE A 1 103 ? -3.542 -1.554 17.513 1.00 83.19 103 PHE A CA 1
ATOM 822 C C . PHE A 1 103 ? -3.600 -0.804 18.850 1.00 83.19 103 PHE A C 1
ATOM 824 O O . PHE A 1 103 ? -3.933 -1.400 19.875 1.00 83.19 103 PHE A O 1
ATOM 831 N N . LYS A 1 104 ? -3.364 0.517 18.845 1.00 85.06 104 LYS A N 1
ATOM 832 C CA . LYS A 1 104 ? -3.525 1.374 20.032 1.00 85.06 104 LYS A CA 1
ATOM 833 C C . LYS A 1 104 ? -4.951 1.331 20.573 1.00 85.06 104 LYS A C 1
ATOM 835 O O . LYS A 1 104 ? -5.126 1.141 21.774 1.00 85.06 104 LYS A O 1
ATOM 840 N N . HIS A 1 105 ? -5.963 1.463 19.713 1.00 82.56 105 HIS A N 1
ATOM 841 C CA . HIS A 1 105 ? -7.359 1.373 20.141 1.00 82.56 105 HIS A CA 1
ATOM 842 C C . HIS A 1 105 ? -7.681 0.011 20.754 1.00 82.56 105 HIS A C 1
ATOM 844 O O . HIS A 1 105 ? -8.251 -0.033 21.842 1.00 82.56 105 HIS A O 1
ATOM 850 N N . ASN A 1 106 ? -7.256 -1.086 20.126 1.00 80.56 106 ASN A N 1
ATOM 851 C CA . ASN A 1 106 ? -7.460 -2.425 20.677 1.00 80.56 106 ASN A CA 1
ATOM 852 C C . ASN A 1 106 ? -6.785 -2.599 22.041 1.00 80.56 106 ASN A C 1
ATOM 854 O O . ASN A 1 106 ? -7.417 -3.113 22.960 1.00 80.56 106 ASN A O 1
ATOM 858 N N . ILE A 1 107 ? -5.546 -2.127 22.215 1.00 84.94 107 ILE A N 1
ATOM 859 C CA . ILE A 1 107 ? -4.870 -2.157 23.522 1.00 84.94 107 ILE A CA 1
ATOM 860 C C . ILE A 1 107 ? -5.671 -1.368 24.564 1.00 84.94 107 ILE A C 1
ATOM 862 O O . ILE A 1 107 ? -5.899 -1.865 25.666 1.00 84.94 107 ILE A O 1
ATOM 866 N N . ILE A 1 108 ? -6.132 -0.162 24.223 1.00 88.56 108 ILE A N 1
ATOM 867 C CA . ILE A 1 108 ? -6.929 0.673 25.131 1.00 88.56 108 ILE A CA 1
ATOM 868 C C . ILE A 1 108 ? -8.223 -0.046 25.536 1.00 88.56 108 ILE A C 1
ATOM 870 O O . ILE A 1 108 ? -8.557 -0.070 26.721 1.00 88.56 108 ILE A O 1
ATOM 874 N N . PHE A 1 109 ? -8.921 -0.682 24.591 1.00 86.69 109 PHE A N 1
ATOM 875 C CA . PHE A 1 109 ? -10.131 -1.457 24.876 1.00 86.69 109 PHE A CA 1
ATOM 876 C C . PHE A 1 109 ? -9.861 -2.677 25.764 1.00 86.69 109 PHE A C 1
ATOM 878 O O . PHE A 1 109 ? -10.641 -2.937 26.680 1.00 86.69 109 PHE A O 1
ATOM 885 N N . VAL A 1 110 ? -8.753 -3.394 25.552 1.00 86.50 110 VAL A N 1
ATOM 886 C CA . VAL A 1 110 ? -8.346 -4.516 26.415 1.00 86.50 110 VAL A CA 1
ATOM 887 C C . VAL A 1 110 ? -8.063 -4.031 27.839 1.00 86.50 110 VAL A C 1
ATOM 889 O O . VAL A 1 110 ? -8.539 -4.638 28.798 1.00 86.50 110 VAL A O 1
ATOM 892 N N . CYS A 1 111 ? -7.360 -2.906 27.994 1.00 86.06 111 CYS A N 1
ATOM 893 C CA . CYS A 1 111 ? -7.109 -2.302 29.303 1.00 86.06 111 CYS A CA 1
ATOM 894 C C . CYS A 1 111 ? -8.410 -1.865 29.996 1.00 86.06 111 CYS A C 1
ATOM 896 O O . CYS A 1 111 ? -8.607 -2.172 31.170 1.00 86.06 111 CYS A O 1
ATOM 898 N N . LEU A 1 112 ? -9.322 -1.203 29.275 1.00 86.44 112 LEU A N 1
ATOM 899 C CA . LEU A 1 112 ? -10.642 -0.814 29.790 1.00 86.44 112 LEU A CA 1
ATOM 900 C C . LEU A 1 112 ? -11.458 -2.030 30.241 1.00 86.44 112 LEU A C 1
ATOM 902 O O . LEU A 1 112 ? -11.997 -2.029 31.347 1.00 86.44 112 LEU A O 1
ATOM 906 N N . GLY A 1 113 ? -11.503 -3.085 29.425 1.00 84.75 113 GLY A N 1
ATOM 907 C CA . GLY A 1 113 ? -12.171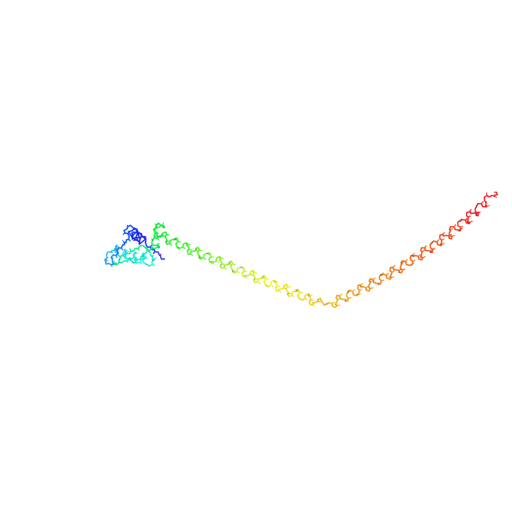 -4.339 29.774 1.00 84.75 113 GLY A CA 1
ATOM 908 C C . GLY A 1 113 ? -11.570 -4.997 31.018 1.00 84.75 113 GLY A C 1
ATOM 909 O O . GLY A 1 113 ? -12.310 -5.455 31.888 1.00 84.75 113 GLY A O 1
ATOM 910 N N . GLY A 1 114 ? -10.240 -4.974 31.153 1.00 86.12 114 GLY A N 1
ATOM 911 C CA . GLY A 1 114 ? -9.538 -5.476 32.336 1.00 86.12 114 GLY A CA 1
ATOM 912 C C . GLY A 1 114 ? -9.885 -4.706 33.614 1.00 86.12 114 GLY A C 1
ATOM 913 O O . GLY A 1 114 ? -10.180 -5.320 34.639 1.00 86.12 114 GLY A O 1
ATOM 914 N N . VAL A 1 115 ? -9.918 -3.370 33.552 1.00 85.44 115 VAL A N 1
ATOM 915 C CA . VAL A 1 115 ? -10.293 -2.517 34.696 1.00 85.44 115 VAL A CA 1
ATOM 916 C C . VAL A 1 115 ? -11.741 -2.766 35.119 1.00 85.44 115 VAL A C 1
ATOM 918 O O . VAL A 1 115 ? -12.006 -2.938 36.308 1.00 85.44 115 VAL A O 1
ATOM 921 N N . ILE A 1 116 ? -12.671 -2.845 34.161 1.00 84.56 116 ILE A N 1
ATOM 922 C CA . ILE A 1 116 ? -14.077 -3.170 34.440 1.00 84.56 116 ILE A CA 1
ATOM 923 C C . ILE A 1 116 ? -14.180 -4.557 35.086 1.00 84.56 116 ILE A C 1
ATOM 925 O O . ILE A 1 116 ? -14.852 -4.706 36.105 1.00 84.56 116 ILE A O 1
ATOM 929 N N . GLY A 1 117 ? -13.474 -5.559 34.555 1.00 82.25 117 GLY A N 1
ATOM 930 C CA . GLY A 1 117 ? -13.456 -6.915 35.105 1.00 82.25 117 GLY A CA 1
ATOM 931 C C . GLY A 1 117 ? -13.014 -6.959 36.570 1.00 82.25 117 GLY A C 1
ATOM 932 O O . GLY A 1 117 ? -13.708 -7.557 37.390 1.00 82.25 117 GLY A O 1
ATOM 933 N N . LEU A 1 118 ? -11.918 -6.268 36.907 1.00 81.06 118 LEU A N 1
ATOM 934 C CA . LEU A 1 118 ? -11.397 -6.172 38.278 1.00 81.06 118 LEU A CA 1
ATOM 935 C C . LEU A 1 118 ? -12.348 -5.436 39.232 1.00 81.06 118 LEU A C 1
ATOM 937 O O . LEU A 1 118 ? -12.534 -5.861 40.372 1.00 81.06 118 LEU A O 1
ATOM 941 N N . LEU A 1 119 ? -12.976 -4.350 38.775 1.00 78.75 119 LEU A N 1
ATOM 942 C CA . LEU A 1 119 ? -14.005 -3.643 39.544 1.00 78.75 119 LEU A CA 1
ATOM 943 C C . LEU A 1 119 ? -15.195 -4.554 39.846 1.00 78.75 119 LEU A C 1
ATOM 945 O O . LEU A 1 119 ? -15.688 -4.589 40.973 1.00 78.75 119 LEU A O 1
ATOM 949 N N . THR A 1 120 ? -15.635 -5.319 38.848 1.00 74.75 120 THR A N 1
ATOM 950 C CA . THR A 1 120 ? -16.807 -6.185 38.981 1.00 74.75 120 THR A CA 1
ATOM 951 C C . THR A 1 120 ? -16.553 -7.294 39.999 1.00 74.75 120 THR A C 1
ATOM 953 O O . THR A 1 120 ? -17.395 -7.501 40.874 1.00 74.75 120 THR A O 1
ATOM 956 N N . THR A 1 121 ? -15.390 -7.957 39.949 1.00 74.94 121 THR A N 1
ATOM 957 C CA . THR A 1 121 ? -15.000 -8.993 40.923 1.00 74.94 121 THR A CA 1
ATOM 958 C C . THR A 1 121 ? -14.791 -8.436 42.323 1.00 74.94 121 THR A C 1
ATOM 960 O O . THR A 1 121 ? -15.238 -9.059 43.283 1.00 74.94 121 THR A O 1
ATOM 963 N N . ALA A 1 122 ? -14.187 -7.253 42.468 1.00 73.31 122 ALA A N 1
ATOM 964 C CA . ALA A 1 122 ? -14.044 -6.611 43.774 1.00 73.31 122 ALA A CA 1
ATOM 965 C C . ALA A 1 122 ? -15.411 -6.329 44.422 1.00 73.31 122 ALA A C 1
ATOM 967 O O . ALA A 1 122 ? -15.613 -6.630 45.598 1.00 73.31 122 ALA A O 1
ATOM 968 N N . ILE A 1 123 ? -16.374 -5.822 43.646 1.00 72.19 123 ILE A N 1
ATOM 969 C CA . ILE A 1 123 ? -17.740 -5.573 44.125 1.00 72.19 123 ILE A CA 1
ATOM 970 C C . ILE A 1 123 ? -18.447 -6.891 44.465 1.00 72.19 123 ILE A C 1
ATOM 972 O O . ILE A 1 123 ? -19.058 -6.992 45.527 1.00 72.19 123 ILE A O 1
ATOM 976 N N . THR A 1 124 ? -18.345 -7.925 43.622 1.00 66.56 124 THR A N 1
ATOM 977 C CA . THR A 1 124 ? -18.999 -9.218 43.909 1.00 66.56 124 THR A CA 1
ATOM 978 C C . THR A 1 124 ? -18.396 -9.928 45.118 1.00 66.56 124 THR A C 1
ATOM 980 O O . THR A 1 124 ? -19.132 -10.570 45.858 1.00 66.56 124 THR A O 1
ATOM 983 N N . MET A 1 125 ? -17.089 -9.799 45.358 1.00 64.69 125 MET A N 1
ATOM 984 C CA . MET A 1 125 ? -16.441 -10.352 46.553 1.00 64.69 125 MET A CA 1
ATOM 985 C C . MET A 1 125 ? -16.766 -9.558 47.826 1.00 64.69 125 MET A C 1
ATOM 987 O O . MET A 1 125 ? -16.856 -10.150 48.901 1.00 64.69 125 MET A O 1
ATOM 991 N N . ALA A 1 126 ? -16.963 -8.239 47.723 1.00 61.56 126 ALA A N 1
ATOM 992 C CA . ALA A 1 126 ? -17.376 -7.402 48.851 1.00 61.56 126 ALA A CA 1
ATOM 993 C C . ALA A 1 126 ? -18.838 -7.650 49.263 1.00 61.56 126 ALA A C 1
ATOM 995 O O . ALA A 1 126 ? -19.179 -7.543 50.442 1.00 61.56 126 ALA A O 1
ATOM 996 N N . VAL A 1 127 ? -19.703 -8.027 48.317 1.00 60.47 127 VAL A N 1
ATOM 997 C CA . VAL A 1 127 ? -21.080 -8.448 48.603 1.00 60.47 127 VAL A CA 1
ATOM 998 C C . VAL A 1 127 ? -21.071 -9.910 49.060 1.00 60.47 127 VAL A C 1
ATOM 1000 O O . VAL A 1 127 ? -21.365 -10.833 48.306 1.00 60.47 127 VAL A O 1
ATOM 1003 N N . GLN A 1 128 ? -20.726 -10.141 50.328 1.00 57.38 128 GLN A N 1
ATOM 1004 C CA . GLN A 1 128 ? -20.882 -11.465 50.929 1.00 57.38 128 GLN A CA 1
ATOM 1005 C C . GLN A 1 128 ? -22.375 -11.846 51.002 1.00 57.38 128 GLN A C 1
ATOM 1007 O O . GLN A 1 128 ? -23.176 -11.071 51.543 1.00 57.38 128 GLN A O 1
ATOM 1012 N N . PRO A 1 129 ? -22.768 -13.049 50.539 1.00 58.00 129 PRO A N 1
ATOM 1013 C CA . PRO A 1 129 ? -24.163 -13.500 50.520 1.00 58.00 129 PRO A CA 1
ATOM 1014 C C . PRO A 1 129 ? -24.791 -13.619 51.920 1.00 58.00 129 PRO A C 1
ATOM 1016 O O . PRO A 1 129 ? -26.014 -13.536 52.052 1.00 58.00 129 PRO A O 1
ATOM 1019 N N . ASP A 1 130 ? -23.981 -13.751 52.975 1.00 57.16 130 ASP A N 1
ATOM 1020 C CA . ASP A 1 130 ? -24.470 -13.798 54.359 1.00 57.16 130 ASP A CA 1
ATOM 1021 C C . ASP A 1 130 ? -25.032 -12.460 54.845 1.00 57.16 130 ASP A C 1
ATOM 1023 O O . ASP A 1 130 ? -26.007 -12.443 55.599 1.00 57.16 130 ASP A O 1
ATOM 1027 N N . SER A 1 131 ? -24.503 -11.336 54.350 1.00 61.59 131 SER A N 1
ATOM 1028 C CA . SER A 1 131 ? -25.063 -10.017 54.660 1.00 61.59 131 SER A CA 1
ATOM 1029 C C . SER A 1 131 ? -26.467 -9.877 54.066 1.00 61.59 131 SER A C 1
ATOM 1031 O O . SER A 1 131 ? -27.402 -9.487 54.762 1.00 61.59 131 SER A O 1
ATOM 1033 N N . ALA A 1 132 ? -26.658 -10.310 52.816 1.00 60.97 132 ALA A N 1
ATOM 1034 C CA . ALA A 1 132 ? -27.954 -10.282 52.144 1.00 60.97 132 ALA A CA 1
ATOM 1035 C C . ALA A 1 132 ? -28.990 -11.172 52.854 1.00 60.97 132 ALA A C 1
ATOM 1037 O O . ALA A 1 132 ? -30.126 -10.742 53.055 1.00 60.97 132 ALA A O 1
ATOM 1038 N N . LYS A 1 133 ? -28.603 -12.373 53.312 1.00 65.81 133 LYS A N 1
ATOM 1039 C CA . LYS A 1 133 ? -29.483 -13.238 54.120 1.00 65.81 133 LYS A CA 1
ATOM 1040 C C . LYS A 1 133 ? -29.876 -12.598 55.452 1.00 65.81 133 LYS A C 1
ATOM 1042 O O . LYS A 1 133 ? -31.037 -12.695 55.844 1.00 65.81 133 LYS A O 1
ATOM 1047 N N . GLN A 1 134 ? -28.946 -11.928 56.135 1.00 70.00 134 GLN A N 1
ATOM 1048 C CA . GLN A 1 134 ? -29.253 -11.220 57.380 1.00 70.00 134 GLN A CA 1
ATOM 1049 C C . GLN A 1 134 ? -30.226 -10.056 57.158 1.00 70.00 134 GLN A C 1
ATOM 1051 O O . GLN A 1 134 ? -31.170 -9.903 57.934 1.00 70.00 134 GLN A O 1
ATOM 1056 N N . TYR A 1 135 ? -30.058 -9.280 56.082 1.00 71.06 135 TYR A N 1
ATOM 1057 C CA . TYR A 1 135 ? -31.004 -8.216 55.727 1.00 71.06 135 TYR A CA 1
ATOM 1058 C C . TYR A 1 135 ? -32.396 -8.769 55.404 1.00 71.06 135 TYR A C 1
ATOM 1060 O O . TYR A 1 135 ? -33.388 -8.223 55.884 1.00 71.06 135 TYR A O 1
ATOM 1068 N N . ILE A 1 136 ? -32.480 -9.878 54.663 1.00 73.19 136 ILE A N 1
ATOM 1069 C CA . ILE A 1 136 ? -33.758 -10.531 54.342 1.00 73.19 136 ILE A CA 1
ATOM 1070 C C . ILE A 1 136 ? -34.461 -11.016 55.614 1.00 73.19 136 ILE A C 1
ATOM 1072 O O . ILE A 1 136 ? -35.646 -10.740 55.792 1.00 73.19 136 ILE A O 1
ATOM 1076 N N . ASN A 1 137 ? -33.745 -11.678 56.527 1.00 77.81 137 ASN A N 1
ATOM 1077 C CA . ASN A 1 137 ? -34.333 -12.152 57.782 1.00 77.81 137 ASN A CA 1
ATOM 1078 C C . ASN A 1 137 ? -34.826 -10.994 58.656 1.00 77.81 137 ASN A C 1
ATOM 1080 O O . ASN A 1 137 ? -35.941 -11.050 59.170 1.00 77.81 137 ASN A O 1
ATOM 1084 N N . LYS A 1 138 ? -34.044 -9.912 58.756 1.00 81.19 138 LYS A N 1
ATOM 1085 C CA . LYS A 1 138 ? -34.415 -8.730 59.542 1.00 81.19 138 LYS A CA 1
ATOM 1086 C C . LYS A 1 138 ? -35.653 -8.026 58.980 1.00 81.19 138 LYS A C 1
ATOM 1088 O O . LYS A 1 138 ? -36.499 -7.568 59.740 1.00 81.19 138 LYS A O 1
ATOM 1093 N N . ILE A 1 139 ? -35.790 -7.966 57.654 1.00 80.75 139 ILE A N 1
ATOM 1094 C CA . ILE A 1 139 ? -36.997 -7.440 56.999 1.00 80.75 139 ILE A CA 1
ATOM 1095 C C . ILE A 1 139 ? -38.205 -8.332 57.301 1.00 80.75 139 ILE A C 1
ATOM 1097 O O . ILE A 1 139 ? -39.271 -7.820 57.632 1.00 80.75 139 ILE A O 1
ATOM 1101 N N . ASN A 1 140 ? -38.041 -9.652 57.233 1.00 85.50 140 ASN A N 1
ATOM 1102 C CA . ASN A 1 140 ? -39.134 -10.592 57.468 1.00 85.50 140 ASN A CA 1
ATOM 1103 C C . ASN A 1 140 ? -39.646 -10.530 58.921 1.00 85.50 140 ASN A C 1
ATOM 1105 O O . ASN A 1 140 ? -40.853 -10.568 59.156 1.00 85.50 140 ASN A O 1
ATOM 1109 N N . GLU A 1 141 ? -38.741 -10.360 59.891 1.00 89.75 141 GLU A N 1
ATOM 1110 C CA . GLU A 1 141 ? -39.097 -10.126 61.297 1.00 89.75 141 GLU A CA 1
ATOM 1111 C C . GLU A 1 141 ? -39.878 -8.821 61.490 1.00 89.75 141 GLU A C 1
ATOM 1113 O O . GLU A 1 141 ? -40.911 -8.826 62.161 1.00 89.75 141 GLU A O 1
ATOM 1118 N N . MET A 1 142 ? -39.440 -7.720 60.864 1.00 83.06 142 MET A N 1
ATOM 1119 C CA . MET A 1 142 ? -40.154 -6.438 60.934 1.00 83.06 142 MET A CA 1
ATOM 1120 C C . MET A 1 142 ? -41.561 -6.533 60.330 1.00 83.06 142 MET A C 1
ATOM 1122 O O . MET A 1 142 ? -42.513 -6.025 60.917 1.00 83.06 142 MET A O 1
ATOM 1126 N N . VAL A 1 143 ? -41.723 -7.237 59.205 1.00 88.12 143 VAL A N 1
ATOM 1127 C CA . VAL A 1 143 ? -43.034 -7.446 58.565 1.00 88.12 143 VAL A CA 1
ATOM 1128 C C . VAL A 1 143 ? -43.970 -8.276 59.449 1.00 88.12 143 VAL A C 1
ATOM 1130 O O . VAL A 1 143 ? -45.150 -7.944 59.588 1.00 88.12 143 VAL A O 1
ATOM 1133 N N . GLU A 1 144 ? -43.474 -9.343 60.078 1.00 89.19 144 GLU A N 1
ATOM 1134 C CA . GLU A 1 144 ? -44.277 -10.141 61.014 1.00 89.19 144 GLU A CA 1
ATOM 1135 C C . GLU A 1 144 ? -44.657 -9.344 62.272 1.00 89.19 144 GLU A C 1
ATOM 1137 O O . GLU A 1 144 ? -45.781 -9.474 62.770 1.00 89.19 144 GLU A O 1
ATOM 1142 N N . GLN A 1 145 ? -43.772 -8.474 62.763 1.00 89.88 145 GLN A N 1
ATOM 1143 C CA . GLN A 1 145 ? -44.074 -7.581 63.880 1.00 89.88 145 GLN A CA 1
ATOM 1144 C C . GLN A 1 145 ? -45.168 -6.564 63.516 1.00 89.88 145 GLN A C 1
ATOM 1146 O O . GLN A 1 145 ? -46.148 -6.442 64.255 1.00 89.88 145 GLN A O 1
ATOM 1151 N N . ASP A 1 146 ? -45.071 -5.912 62.356 1.00 87.19 146 ASP A N 1
ATOM 1152 C CA . ASP A 1 146 ? -46.083 -4.967 61.864 1.00 87.19 146 ASP A CA 1
ATOM 1153 C C . ASP A 1 146 ? -47.449 -5.636 61.682 1.00 87.19 146 ASP A C 1
ATOM 1155 O O . ASP A 1 146 ? -48.490 -5.096 62.064 1.00 87.19 146 ASP A O 1
ATOM 1159 N N . LYS A 1 147 ? -47.463 -6.871 61.174 1.00 88.69 147 LYS A N 1
ATOM 1160 C CA . LYS A 1 147 ? -48.687 -7.663 61.018 1.00 88.69 147 LYS A CA 1
ATOM 1161 C C . LYS A 1 147 ? -49.345 -7.987 62.359 1.00 88.69 147 LYS A C 1
ATOM 1163 O O . LYS A 1 147 ? -50.574 -7.988 62.452 1.00 88.69 147 LYS A O 1
ATOM 1168 N N . ARG A 1 148 ? -48.557 -8.260 63.405 1.00 88.38 148 ARG A N 1
ATOM 1169 C CA . ARG A 1 148 ? -49.074 -8.479 64.768 1.00 88.38 148 ARG A CA 1
ATOM 1170 C C . ARG A 1 148 ? -49.656 -7.198 65.356 1.00 88.38 148 ARG A C 1
ATOM 1172 O O . ARG A 1 148 ? -50.763 -7.244 65.886 1.00 88.38 148 ARG A O 1
ATOM 1179 N N . ILE A 1 149 ? -48.954 -6.074 65.211 1.00 89.00 149 ILE A N 1
ATOM 1180 C CA . ILE A 1 149 ? -49.421 -4.760 65.678 1.00 89.00 149 ILE A CA 1
ATOM 1181 C C . ILE A 1 149 ? -50.724 -4.376 64.967 1.00 89.00 149 ILE A C 1
ATOM 1183 O O . ILE A 1 149 ? -51.698 -4.004 65.617 1.00 89.00 149 ILE A O 1
ATOM 1187 N N . SER A 1 150 ? -50.780 -4.549 63.645 1.00 87.44 150 SER A N 1
ATOM 1188 C CA . SER A 1 150 ? -51.969 -4.276 62.836 1.00 87.44 150 SER A CA 1
ATOM 1189 C C . SER A 1 150 ? -53.177 -5.115 63.270 1.00 87.44 150 SER A C 1
ATOM 1191 O O . SER A 1 150 ? -54.273 -4.578 63.443 1.00 87.44 150 SER A O 1
ATOM 1193 N N . LYS A 1 151 ? -52.983 -6.416 63.529 1.00 90.38 151 LYS A N 1
ATOM 1194 C CA . LYS A 1 151 ? -54.045 -7.285 64.068 1.00 90.38 151 LYS A CA 1
ATOM 1195 C C . LYS A 1 151 ? -54.515 -6.854 65.459 1.00 90.38 151 LYS A C 1
ATOM 1197 O O . LYS A 1 151 ? -55.717 -6.900 65.722 1.00 90.38 151 LYS A O 1
ATOM 1202 N N . GLY A 1 152 ? -53.593 -6.438 66.330 1.00 91.19 152 GLY A N 1
ATOM 1203 C CA . GLY A 1 152 ? -53.922 -5.890 67.650 1.00 91.19 152 GLY A CA 1
ATOM 1204 C C . GLY A 1 152 ? -54.814 -4.657 67.526 1.00 91.19 152 GLY A C 1
ATOM 1205 O O . GLY A 1 152 ? -55.947 -4.668 67.996 1.00 91.19 152 GLY A O 1
ATOM 1206 N N . LEU A 1 153 ? -54.370 -3.665 66.749 1.00 89.69 153 LEU A N 1
ATOM 1207 C CA . LEU A 1 153 ? -55.130 -2.442 66.473 1.00 89.69 153 LEU A CA 1
ATOM 1208 C C . LEU A 1 153 ? -56.517 -2.723 65.884 1.00 89.69 153 LEU A C 1
ATOM 1210 O O . LEU A 1 153 ? -57.496 -2.087 66.267 1.00 89.69 153 LEU A O 1
ATOM 1214 N N . GLN A 1 154 ? -56.631 -3.680 64.960 1.00 89.75 154 GLN A N 1
ATOM 1215 C CA . GLN A 1 154 ? -57.924 -4.050 64.385 1.00 89.75 154 GLN A CA 1
ATOM 1216 C C . GLN A 1 154 ? -58.880 -4.621 65.442 1.00 89.75 154 GLN A C 1
ATOM 1218 O O . GLN A 1 154 ? -60.075 -4.318 65.411 1.00 89.75 154 GLN A O 1
ATOM 1223 N N . THR A 1 155 ? -58.360 -5.420 66.373 1.00 92.25 155 THR A N 1
ATOM 1224 C CA . THR A 1 155 ? -59.135 -6.000 67.477 1.00 92.25 155 THR A CA 1
ATOM 1225 C C . THR A 1 155 ? -59.602 -4.906 68.437 1.00 92.25 155 THR A C 1
ATOM 1227 O O . THR A 1 155 ? -60.793 -4.827 68.741 1.00 92.25 155 THR A O 1
ATOM 1230 N N . ASP A 1 156 ? -58.707 -3.991 68.810 1.00 91.81 156 ASP A N 1
ATOM 1231 C CA . ASP A 1 156 ? -59.020 -2.862 69.692 1.00 91.81 156 ASP A CA 1
ATOM 1232 C C . ASP A 1 156 ? -60.084 -1.942 69.073 1.00 91.81 156 ASP A C 1
ATOM 1234 O O . ASP A 1 156 ? -61.032 -1.520 69.737 1.00 91.81 156 ASP A O 1
ATOM 1238 N N . ILE A 1 157 ? -59.994 -1.681 67.763 1.00 91.12 157 ILE A N 1
ATOM 1239 C CA . ILE A 1 157 ? -61.004 -0.910 67.022 1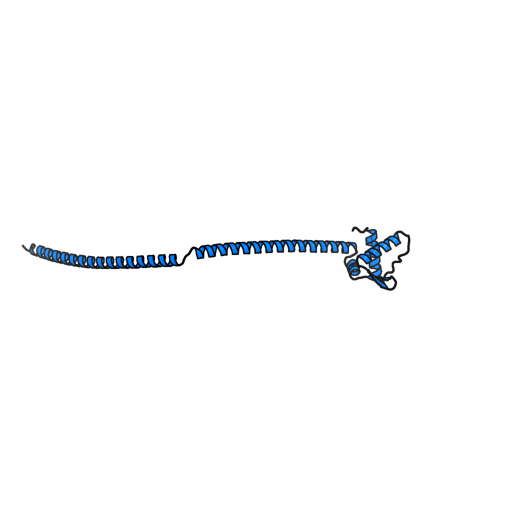.00 91.12 157 ILE A CA 1
ATOM 1240 C C . ILE A 1 157 ? -62.362 -1.619 67.034 1.00 91.12 157 ILE A C 1
ATOM 1242 O O . ILE A 1 157 ? -63.399 -0.962 67.169 1.00 91.12 157 ILE A O 1
ATOM 1246 N N . GLN A 1 158 ? -62.392 -2.943 66.872 1.00 91.88 158 GLN A N 1
ATOM 1247 C CA . GLN A 1 158 ? -63.641 -3.704 66.929 1.00 91.88 158 GLN A CA 1
ATOM 1248 C C . GLN A 1 158 ? -64.266 -3.648 68.323 1.00 91.88 158 GLN A C 1
ATOM 1250 O O . GLN A 1 158 ? -65.475 -3.417 68.433 1.00 91.88 158 GLN A O 1
ATOM 1255 N N . GLN A 1 159 ? -63.454 -3.780 69.373 1.00 93.12 159 GLN A N 1
ATOM 1256 C CA . GLN A 1 159 ? -63.918 -3.650 70.748 1.00 93.12 159 GLN A CA 1
ATOM 1257 C C . GLN A 1 159 ? -64.487 -2.249 71.004 1.00 93.12 159 GLN A C 1
ATOM 1259 O O . GLN A 1 159 ? -65.647 -2.135 71.402 1.00 93.12 159 GLN A O 1
ATOM 1264 N N . MET A 1 160 ? -63.753 -1.188 70.658 1.00 91.94 160 MET A N 1
ATOM 1265 C CA . MET A 1 160 ? -64.237 0.192 70.794 1.00 91.94 160 MET A CA 1
ATOM 1266 C C . MET A 1 160 ? -65.549 0.430 70.033 1.00 91.94 160 MET A C 1
ATOM 1268 O O . MET A 1 160 ? -66.467 1.061 70.554 1.00 91.94 160 MET A O 1
ATOM 1272 N N . ARG A 1 161 ? -65.700 -0.103 68.812 1.00 91.00 161 ARG A N 1
ATOM 1273 C CA . ARG A 1 161 ? -66.969 -0.005 68.065 1.00 91.00 161 ARG A CA 1
ATOM 1274 C C . ARG A 1 161 ? -68.125 -0.684 68.796 1.00 91.00 161 ARG A C 1
ATOM 1276 O O . ARG A 1 161 ? -69.244 -0.162 68.777 1.00 91.00 161 ARG A O 1
ATOM 1283 N N . SER A 1 162 ? -67.878 -1.832 69.422 1.00 91.81 162 SER A N 1
ATOM 1284 C CA . SER A 1 162 ? -68.895 -2.539 70.204 1.00 91.81 162 SER A CA 1
ATOM 1285 C C . SER A 1 162 ? -69.321 -1.732 71.437 1.00 91.81 162 SER A C 1
ATOM 1287 O O . SER A 1 162 ? -70.520 -1.583 71.686 1.00 91.81 162 SER A O 1
ATOM 1289 N N . GLU A 1 163 ? -68.364 -1.108 72.127 1.00 93.88 163 GLU A N 1
ATOM 1290 C CA . GLU A 1 163 ? -68.607 -0.248 73.287 1.00 93.88 163 GLU A CA 1
ATOM 1291 C C . GLU A 1 163 ? -69.390 1.010 72.901 1.00 93.88 163 GLU A C 1
ATOM 1293 O O . GLU A 1 163 ? -70.413 1.306 73.517 1.00 93.88 163 GLU A O 1
ATOM 1298 N N . ILE A 1 164 ? -69.002 1.693 71.817 1.00 92.12 164 ILE A N 1
ATOM 1299 C CA . ILE A 1 164 ? -69.743 2.846 71.276 1.00 92.12 164 ILE A CA 1
ATOM 1300 C C . ILE A 1 164 ? -71.183 2.451 70.929 1.00 92.12 164 ILE A C 1
ATOM 1302 O O . ILE A 1 164 ? -72.122 3.190 71.223 1.00 92.12 164 ILE A O 1
ATOM 1306 N N . THR A 1 165 ? -71.382 1.276 70.326 1.00 91.12 165 THR A N 1
ATOM 1307 C CA . THR A 1 165 ? -72.723 0.783 69.978 1.00 91.12 165 THR A CA 1
ATOM 1308 C C . THR A 1 165 ? -73.564 0.520 71.230 1.00 91.12 165 THR A C 1
ATOM 1310 O O . THR A 1 165 ? -74.753 0.841 71.251 1.00 91.12 165 THR A O 1
ATOM 1313 N N . SER A 1 166 ? -72.955 -0.028 72.285 1.00 92.88 166 SER A N 1
ATOM 1314 C CA . SER A 1 166 ? -73.605 -0.237 73.583 1.00 92.88 166 SER A CA 1
ATOM 1315 C C . SER A 1 166 ? -73.986 1.090 74.244 1.00 92.88 166 SER A C 1
ATOM 1317 O O . SER A 1 166 ? -75.146 1.284 74.612 1.00 92.88 166 SER A O 1
ATOM 1319 N N . LEU A 1 167 ? -73.049 2.039 74.314 1.00 92.12 167 LEU A N 1
ATOM 1320 C CA . LEU A 1 167 ? -73.283 3.378 74.860 1.00 92.12 167 LEU A CA 1
ATOM 1321 C C . LEU A 1 167 ? -74.388 4.110 74.098 1.00 92.12 167 LEU A C 1
ATOM 1323 O O . LEU A 1 167 ? -75.273 4.697 74.715 1.00 92.12 167 LEU A O 1
ATOM 1327 N N . LYS A 1 168 ? -74.401 4.016 72.764 1.00 92.62 168 LYS A N 1
ATOM 1328 C CA . LYS A 1 168 ? -75.458 4.606 71.938 1.00 92.62 168 LYS A CA 1
ATOM 1329 C C . LYS A 1 168 ? -76.835 4.032 72.280 1.00 92.62 168 LYS A C 1
ATOM 1331 O O . LYS A 1 168 ? -77.765 4.800 72.490 1.00 92.62 168 LYS A O 1
ATOM 1336 N N . LYS A 1 169 ? -76.957 2.706 72.429 1.00 91.62 169 LYS A N 1
ATOM 1337 C CA . LYS A 1 169 ? -78.215 2.066 72.864 1.00 91.62 169 LYS A CA 1
ATOM 1338 C C . LYS A 1 169 ? -78.666 2.546 74.244 1.00 91.62 169 LYS A C 1
ATOM 1340 O O . LYS A 1 169 ? -79.861 2.752 74.452 1.00 91.62 169 LYS A O 1
ATOM 1345 N N . GLN A 1 170 ? -77.735 2.718 75.182 1.00 92.00 170 GLN A N 1
ATOM 1346 C CA . GLN A 1 170 ? -78.051 3.240 76.514 1.00 92.00 170 GLN A CA 1
ATOM 1347 C C . GLN A 1 170 ? -78.539 4.693 76.447 1.00 92.00 170 GLN A C 1
ATOM 1349 O O . GLN A 1 170 ? -79.561 5.011 77.051 1.00 92.00 170 GLN A O 1
ATOM 1354 N N . ILE A 1 171 ? -77.875 5.549 75.662 1.00 91.25 171 ILE A N 1
ATOM 1355 C CA . ILE A 1 171 ? -78.297 6.939 75.432 1.00 91.25 171 ILE A CA 1
ATOM 1356 C C . ILE A 1 171 ? -79.689 6.988 74.791 1.00 91.25 171 ILE A C 1
ATOM 1358 O O . ILE A 1 171 ? -80.550 7.714 75.279 1.00 91.25 171 ILE A O 1
ATOM 1362 N N . ASP A 1 172 ? -79.939 6.194 73.747 1.00 88.69 172 ASP A N 1
ATOM 1363 C CA . ASP A 1 172 ? -81.244 6.142 73.074 1.00 88.69 172 ASP A CA 1
ATOM 1364 C C . ASP A 1 172 ? -82.352 5.674 74.036 1.00 88.69 172 ASP A C 1
ATOM 1366 O O . ASP A 1 172 ? -83.454 6.225 74.047 1.00 88.69 172 ASP A O 1
ATOM 1370 N N . SER A 1 173 ? -82.049 4.707 74.909 1.00 87.50 173 SER A N 1
ATOM 1371 C CA . SER A 1 173 ? -82.980 4.225 75.939 1.00 87.50 173 SER A CA 1
ATOM 1372 C C . SER A 1 173 ? -83.294 5.304 76.981 1.00 87.50 173 SER A C 1
ATOM 1374 O O . SER A 1 173 ? -84.459 5.517 77.319 1.00 87.50 173 SER A O 1
ATOM 1376 N N . LEU A 1 174 ? -82.272 6.025 77.459 1.00 84.62 174 LEU A N 1
ATOM 1377 C CA . LEU A 1 174 ? -82.432 7.146 78.391 1.00 84.62 174 LEU A CA 1
ATOM 1378 C C . LEU A 1 174 ? -83.224 8.297 77.766 1.00 84.62 174 LEU A C 1
ATOM 1380 O O . LEU A 1 174 ? -84.102 8.866 78.415 1.00 84.62 174 LEU A O 1
ATOM 1384 N N . ARG A 1 175 ? -82.957 8.612 76.496 1.00 86.00 175 ARG A N 1
ATOM 1385 C CA . ARG A 1 175 ? -83.682 9.639 75.746 1.00 86.00 175 ARG A CA 1
ATOM 1386 C C . ARG A 1 175 ? -85.162 9.291 75.613 1.00 86.00 175 ARG A C 1
ATOM 1388 O O . ARG A 1 175 ? -86.001 10.117 75.950 1.00 86.00 175 ARG A O 1
ATOM 1395 N N . ASN A 1 176 ? -85.486 8.059 75.220 1.00 83.50 176 ASN A N 1
ATOM 1396 C CA . ASN A 1 176 ? -86.874 7.603 75.109 1.00 83.50 176 ASN A CA 1
ATOM 1397 C C . ASN A 1 176 ? -87.610 7.630 76.461 1.00 83.50 176 ASN A C 1
ATOM 1399 O O . ASN A 1 176 ? -88.784 7.996 76.522 1.00 83.50 176 ASN A O 1
ATOM 1403 N N . ALA A 1 177 ? -86.928 7.279 77.556 1.00 79.38 177 ALA A N 1
ATOM 1404 C CA . ALA A 1 177 ? -87.490 7.374 78.903 1.00 79.38 177 ALA A CA 1
ATOM 1405 C C . ALA A 1 177 ? -87.734 8.833 79.330 1.00 79.38 177 ALA A C 1
ATOM 1407 O O . ALA A 1 177 ? -88.773 9.136 79.919 1.00 79.38 177 ALA A O 1
ATOM 1408 N N . SER A 1 178 ? -86.809 9.741 79.003 1.00 76.94 178 SER A N 1
ATOM 1409 C CA . SER A 1 178 ? -86.970 11.178 79.239 1.00 76.94 178 SER A CA 1
ATOM 1410 C C . SER A 1 178 ? -88.136 11.753 78.433 1.00 76.94 178 SER A C 1
ATOM 1412 O O . SER A 1 178 ? -88.994 12.413 79.009 1.00 76.94 178 SER A O 1
ATOM 1414 N N . ASP A 1 179 ? -88.223 11.460 77.134 1.00 73.00 179 ASP A N 1
ATOM 1415 C CA . ASP A 1 179 ? -89.283 11.968 76.252 1.00 73.00 179 ASP A CA 1
ATOM 1416 C C . ASP A 1 179 ? -90.680 11.477 76.680 1.00 73.00 179 ASP A C 1
ATOM 1418 O O . ASP A 1 179 ? -91.655 12.235 76.628 1.00 73.00 179 ASP A O 1
ATOM 1422 N N . ASN A 1 180 ? -90.787 10.241 77.184 1.00 67.75 180 ASN A N 1
ATOM 1423 C CA . ASN A 1 180 ? -92.026 9.729 77.779 1.00 67.75 180 ASN A CA 1
ATO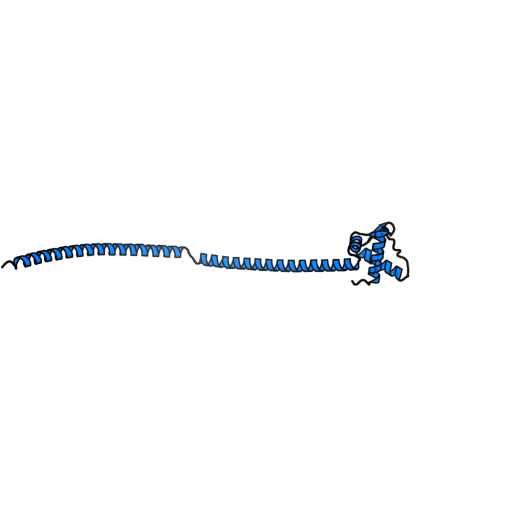M 1424 C C . ASN A 1 180 ? -92.399 10.443 79.088 1.00 67.75 180 ASN A C 1
ATOM 1426 O O . ASN A 1 180 ? -93.582 10.666 79.347 1.00 67.75 180 ASN A O 1
ATOM 1430 N N . LYS A 1 181 ? -91.414 10.851 79.895 1.00 63.19 181 LYS A N 1
ATOM 1431 C CA . LYS A 1 181 ? -91.648 11.608 81.133 1.00 63.19 181 LYS A CA 1
ATOM 1432 C C . LYS A 1 181 ? -92.132 13.034 80.845 1.00 63.19 181 LYS A C 1
ATOM 1434 O O . LYS A 1 181 ? -93.027 13.522 81.528 1.00 63.19 181 LYS A O 1
ATOM 1439 N N . THR A 1 182 ? -91.617 13.676 79.796 1.00 58.22 182 THR A N 1
ATOM 1440 C CA . THR A 1 182 ? -92.046 15.022 79.372 1.00 58.22 182 THR A CA 1
ATOM 1441 C C . THR A 1 182 ? -93.475 15.028 78.820 1.00 58.22 182 THR A C 1
ATOM 1443 O O . THR A 1 182 ? -94.232 15.956 79.092 1.00 58.22 182 THR A O 1
ATOM 1446 N N . LYS A 1 183 ? -93.892 13.971 78.104 1.00 56.44 183 LYS A N 1
ATOM 1447 C CA . LYS A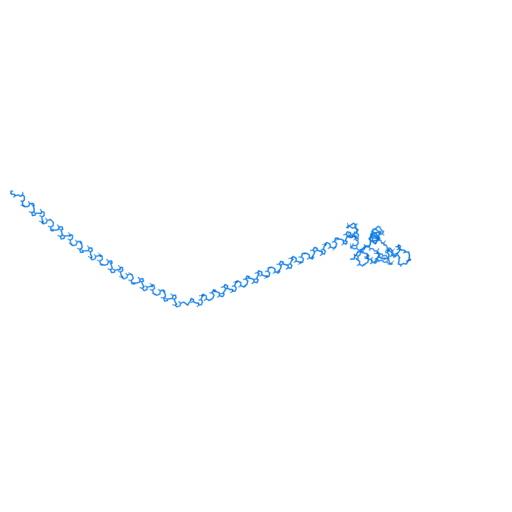 1 183 ? -95.283 13.820 77.633 1.00 56.44 183 LYS A CA 1
ATOM 1448 C C . LYS A 1 183 ? -96.288 13.625 78.770 1.00 56.44 183 LYS A C 1
ATOM 1450 O O . LYS A 1 183 ? -97.417 14.086 78.647 1.00 56.44 183 LYS A O 1
ATOM 1455 N N . HIS A 1 184 ? -95.885 12.999 79.876 1.00 54.88 184 HIS A N 1
ATOM 1456 C CA . HIS A 1 184 ? -96.763 12.804 81.033 1.00 54.88 184 HIS A CA 1
ATOM 1457 C C . HIS A 1 184 ? -96.982 14.079 81.869 1.00 54.88 184 HIS A C 1
ATOM 1459 O O . HIS A 1 184 ? -97.998 14.174 82.548 1.00 54.88 184 HIS A O 1
ATOM 1465 N N . ASN A 1 185 ? -96.081 15.066 81.782 1.00 53.66 185 ASN A N 1
ATOM 1466 C CA . ASN A 1 185 ? -96.176 16.332 82.522 1.00 53.66 185 ASN A CA 1
ATOM 1467 C C . ASN A 1 185 ? -96.937 17.454 81.782 1.00 53.66 185 ASN A C 1
ATOM 1469 O O . ASN A 1 185 ? -97.200 18.484 82.388 1.00 53.66 185 ASN A O 1
ATOM 1473 N N . ASN A 1 186 ? -97.307 17.266 80.509 1.00 50.91 186 ASN A N 1
ATOM 1474 C CA . ASN A 1 186 ? -98.093 18.230 79.713 1.00 50.91 186 ASN A CA 1
ATOM 1475 C C . ASN A 1 186 ? -99.605 17.906 79.676 1.00 50.91 186 ASN A C 1
ATOM 1477 O O . ASN A 1 186 ? -100.332 18.440 78.841 1.00 50.91 186 ASN A O 1
ATOM 1481 N N . VAL A 1 187 ? -100.076 17.014 80.554 1.00 48.84 187 VAL A N 1
ATOM 1482 C CA . VAL A 1 187 ? -101.495 16.658 80.722 1.00 48.84 187 VAL A CA 1
ATOM 1483 C C . VAL A 1 187 ? -101.936 17.053 82.135 1.00 48.84 187 VAL A C 1
ATOM 1485 O O . VAL A 1 187 ? -102.212 16.185 82.955 1.00 48.84 187 VAL A O 1
ATOM 1488 N N . TYR A 1 188 ? -101.923 18.352 82.435 1.00 42.09 188 TYR A N 1
ATOM 1489 C CA . TYR A 1 188 ? -102.646 18.990 83.543 1.00 42.09 188 TYR A CA 1
ATOM 1490 C C . TYR A 1 188 ? -102.947 20.438 83.168 1.00 42.09 188 TYR A C 1
ATOM 1492 O O . TYR A 1 188 ? -102.029 21.098 82.630 1.00 42.09 188 TYR A O 1
#

Sequence (188 aa):
MELSERTIESIDEILKKILKDGSCSVHDTGTSPDIKRKIKSKKICKALNLIRLKSNNQYELDEKGILVIQDGGIENYLNNLRLDRDLEKTIKDLTKENLENQFKHNIIFVCLGGVIGLLTTAITMAVQPDSAKQYINKINEMVEQDKRISKGLQTDIQQMRSEITSLKKQIDSLRNASDNKTKHNNVY

pLDDT: mean 82.79, std 10.55, range [42.09, 93.88]

Secondary structure (DSSP, 8-state):
-PPPHHHHHHHHHHHHHHHHHS-EE--S---SHHHHHHHHHHHHHHHTT-EEEEETTEEEE-HHHHHHHHTTSHHHHHHHHHHHHHHHHHHHHHHHHHHHHHHHHHHHHHHHHHHHHHHHHHHHHHS-HHHHHHHHHHHHHHHHHHHHHHHHHHHHHHHHHHHHHHHHHHHHHHHHHHHHHHHHTT--

Foldseek 3Di:
DDDDPLLQVLLQVQLVCCVVVVKDALDQDDDDPVSVSNNVSVVVCVVVVQWDDDDDRIIHGDPVVVVQVVLVTPVSSVVVVVVVVVVVVVVVVVVVVVVVVVVVVVVVVVVVVVVVVVVVVVVVVVPDVVVVVVVVVVVVVVVVVVVVVVVVVVVVVVVVVVVVVVVVVVVVVVVVVVVVVVVVVVPD

Radius of gyration: 56.86 Å; chains: 1; bounding box: 138×33×122 Å